Protein AF-0000000077895886 (afdb_homodimer)

Radius of gyration: 31.29 Å; Cα contacts (8 Å, |Δi|>4): 867; chains: 2; bounding box: 95×136×69 Å

Organism: Lupinus albus (NCBI:txid3870)

Solvent-accessible surface area (backbone atoms only — not comparable to full-atom values): 18355 Å² total; per-residue (Å²): 134,84,82,78,79,77,81,73,81,81,77,77,75,76,76,80,67,78,79,75,42,62,54,55,66,69,38,51,52,24,45,30,54,33,48,56,45,22,36,65,82,40,76,88,54,39,48,62,78,38,34,49,40,91,90,49,37,60,49,76,59,57,15,65,44,43,44,49,45,93,78,11,40,53,29,33,40,50,49,51,63,61,74,35,29,43,50,73,46,40,63,36,49,26,55,38,53,58,28,24,36,41,31,48,25,47,31,53,32,31,52,58,59,57,62,39,52,39,54,28,48,45,23,29,34,42,33,50,20,40,29,47,32,29,48,47,61,42,70,33,57,28,68,18,62,46,29,27,33,44,30,50,18,40,30,47,30,27,48,51,64,55,63,53,37,41,21,47,50,56,34,31,33,36,41,45,65,45,55,51,57,111,136,84,83,76,79,77,81,75,80,80,76,78,78,77,76,79,68,76,79,77,40,62,53,54,66,68,39,49,52,24,44,30,54,33,48,55,44,23,39,64,82,42,76,85,55,37,46,62,78,35,35,50,40,92,89,48,37,60,49,75,59,56,16,66,45,42,42,48,45,93,76,11,42,55,27,33,39,49,50,51,63,60,75,35,31,43,50,75,46,40,63,36,49,26,56,37,54,58,28,24,35,44,31,48,25,46,31,53,32,32,50,58,60,56,60,40,53,40,54,28,48,44,22,30,35,42,33,50,20,39,31,47,33,29,50,46,61,42,70,32,57,25,67,19,61,46,30,25,33,44,30,51,21,40,28,47,29,26,47,50,66,54,63,53,37,41,21,50,48,57,33,31,35,36,41,46,65,44,55,53,56,109

Nearest PDB structures (foldseek):
  4z61-assembly1_C  TM=9.174E-01  e=2.873E-12  Arabidopsis thaliana
  7ogq-assembly1_BBB  TM=9.259E-01  e=6.547E-12  Arabidopsis thaliana
  8wed-assembly2_D  TM=7.284E-01  e=4.531E-08  Arabidopsis thaliana
  4z5w-assembly1_A  TM=5.385E-01  e=2.334E-09  Daucus carota
  5xkj-assembly2_B  TM=5.918E-01  e=1.700E-06  Arabidopsis thaliana

InterPro domains:
  IPR001611 Leucine-rich repeat [PF13855] (98-157)
  IPR032675 Leucine-rich repeat domain superfamily [G3DSA:3.80.10.10] (27-182)
  IPR050994 Arabidopsis Inactive Receptor-like Kinases [PTHR48010] (10-181)

Sequence (364 aa):
MGLNLFLVPFIVIFLFFPMTYSEDGVVKQALVRFMDQLAVGNPQRNAWYWGWNLASDPCTSIWQGVTCSDEGYVKVIVLHESSLSGTIDFASLCKAKSLQILSLNRNSLHGFISKDIGACKSLTHLYLSENNFSGDLPSSLGGLENLHWLHVANNKFTGELPNMVHVPGLISLLAENNKFSVMGLNLFLVPFIVIFLFFPMTYSEDGVVKQALVRFMDQLAVGNPQRNAWYWGWNLASDPCTSIWQGVTCSDEGYVKVIVLHESSLSGTIDFASLCKAKSLQILSLNRNSLHGFISKDIGACKSLTHLYLSENNFSGDLPSSLGGLENLHWLHVANNKFTGELPNMVHVPGLISLLAENNKFSV

pLDDT: mean 86.06, std 14.4, range [43.66, 98.69]

Foldseek 3Di:
DDPPPDPDPPPPPPPPDPPQQFDDLLLLVLQLVQQCQWCPPVVVCPQVVQVSDSVHTCDPRVRHQWHADPNHATATGACAPVQTEGEGDLLSNLVSQNHAEYAHEQYAYEEEDDLSVLSNQNHQEDHHDNYAYEEADDLSCLNNQNHAYAAHDHYAYEEAHHPVVRNPHHNYYHHYNYHYPD/DDPPPDPDPPPPPPPPDPPQQFDDLLLLVLQLVQQCFWCPPVVVPPQVVQVSDSVHTCDPRVRHQWHADPNHATATGACAPVQTEGEGDLLSNLVSQNHAEYAHEQYAYEEEDDLSVLSNQNHQEDHHDNYAYEEADDLSCLNNQNHAYAAHDHYAYEEAHHPVVRNPHHNYYHHYPYHYPD

Secondary structure (DSSP, 8-state):
---------------------PPPHHHHHHHHHHHHHHSTT-SSS-TTTTT-STTS-TTTTT-TTEEE-TTS-EEEEE-TTS--EEE--HHHHTT-TT--EEE--SSEEEE---GGGGG-TT--EEE--SSEEEEPPPGGGGG-TT--EEE--SSEE-SPPP-GGGSTT--EEE--SS----/---------------------PPPHHHHHHHHHHHHHHSTT-SS--TTTTT-STTS-TTTTT-TTEEE-TTS-EEEEE-TTS--EEE--HHHHTT-TT--EEE--SSEEEE---GGGGG-TT--EEE--SSEEEEPPPGGGGG-TT--EEE--SSEE-SPPP-GGGSTT--EEE--SS----

Structure (mmCIF, N/CA/C/O backbone):
data_AF-0000000077895886-model_v1
#
loop_
_entity.id
_entity.type
_entity.pdbx_description
1 polymer 'Putative non-specific serine/threonine protein kinase'
#
loop_
_atom_site.group_PDB
_atom_site.id
_atom_site.type_symbol
_atom_site.label_atom_id
_atom_site.label_alt_id
_atom_site.label_comp_id
_atom_site.label_asym_id
_atom_site.label_entity_id
_atom_site.label_seq_id
_atom_site.pdbx_PDB_ins_code
_atom_site.Cartn_x
_atom_site.Cartn_y
_atom_site.Cartn_z
_atom_site.occupancy
_atom_site.B_iso_or_equiv
_atom_site.auth_seq_id
_atom_site.auth_comp_id
_atom_site.auth_asym_id
_atom_site.auth_atom_id
_atom_site.pdbx_PDB_model_num
ATOM 1 N N . MET A 1 1 ? -46.875 -77.562 -17.031 1 44.06 1 MET A N 1
ATOM 2 C CA . MET A 1 1 ? -46.062 -76.688 -16.141 1 44.06 1 MET A CA 1
ATOM 3 C C . MET A 1 1 ? -45.531 -75.5 -16.891 1 44.06 1 MET A C 1
ATOM 5 O O . MET A 1 1 ? -44.719 -75.625 -17.812 1 44.06 1 MET A O 1
ATOM 9 N N . GLY A 1 2 ? -46.375 -74.438 -17.078 1 51.38 2 GLY A N 1
ATOM 10 C CA . GLY A 1 2 ? -46.094 -73.188 -17.781 1 51.38 2 GLY A CA 1
ATOM 11 C C . GLY A 1 2 ? -44.938 -72.438 -17.141 1 51.38 2 GLY A C 1
ATOM 12 O O . GLY A 1 2 ? -44.906 -72.25 -15.93 1 51.38 2 GLY A O 1
ATOM 13 N N . LEU A 1 3 ? -43.719 -72.438 -17.719 1 57.22 3 LEU A N 1
ATOM 14 C CA . LEU A 1 3 ? -42.531 -71.625 -17.375 1 57.22 3 LEU A CA 1
ATOM 15 C C . LEU A 1 3 ? -42.906 -70.125 -17.344 1 57.22 3 LEU A C 1
ATOM 17 O O . LEU A 1 3 ? -43.281 -69.562 -18.375 1 57.22 3 LEU A O 1
ATOM 21 N N . ASN A 1 4 ? -43.438 -69.5 -16.25 1 63.22 4 ASN A N 1
ATOM 22 C CA . ASN A 1 4 ? -43.562 -68.062 -16.109 1 63.22 4 ASN A CA 1
ATOM 23 C C . ASN A 1 4 ? -42.188 -67.375 -16.156 1 63.22 4 ASN A C 1
ATOM 25 O O . ASN A 1 4 ? -41.344 -67.625 -15.297 1 63.22 4 ASN A O 1
ATOM 29 N N . LEU A 1 5 ? -41.75 -67 -17.344 1 60.5 5 LEU A N 1
ATOM 30 C CA . LEU A 1 5 ? -40.594 -66.125 -17.484 1 60.5 5 LEU A CA 1
ATOM 31 C C . LEU A 1 5 ? -40.781 -64.875 -16.688 1 60.5 5 LEU A C 1
ATOM 33 O O . LEU A 1 5 ? -41.719 -64.062 -16.938 1 60.5 5 LEU A O 1
ATOM 37 N N . PHE A 1 6 ? -40.281 -64.75 -15.445 1 64.94 6 PHE A N 1
ATOM 38 C CA . PHE A 1 6 ? -40.188 -63.5 -14.711 1 64.94 6 PHE A CA 1
ATOM 39 C C . PHE A 1 6 ? -39.312 -62.5 -15.445 1 64.94 6 PHE A C 1
ATOM 41 O O . PHE A 1 6 ? -38.156 -62.75 -15.719 1 64.94 6 PHE A O 1
ATOM 48 N N . LEU A 1 7 ? -39.875 -61.5 -16.125 1 64.31 7 LEU A N 1
ATOM 49 C CA . LEU A 1 7 ? -39.156 -60.344 -16.688 1 64.31 7 LEU A CA 1
ATOM 50 C C . LEU A 1 7 ? -38.5 -59.531 -15.578 1 64.31 7 LEU A C 1
ATOM 52 O O . LEU A 1 7 ? -39.188 -58.969 -14.727 1 64.31 7 LEU A O 1
ATOM 56 N N . VAL A 1 8 ? -37.25 -59.781 -15.242 1 67.19 8 VAL A N 1
ATOM 57 C CA . VAL A 1 8 ? -36.531 -58.875 -14.344 1 67.19 8 VAL A CA 1
ATOM 58 C C . VAL A 1 8 ? -36.406 -57.5 -14.969 1 67.19 8 VAL A C 1
ATOM 60 O O . VAL A 1 8 ? -35.969 -57.375 -16.109 1 67.19 8 VAL A O 1
ATOM 63 N N . PRO A 1 9 ? -36.969 -56.406 -14.414 1 67.5 9 PRO A N 1
ATOM 64 C CA . PRO A 1 9 ? -36.719 -55.062 -14.938 1 67.5 9 PRO A CA 1
ATOM 65 C C . PRO A 1 9 ? -35.25 -54.688 -14.844 1 67.5 9 PRO A C 1
ATOM 67 O O . PRO A 1 9 ? -34.625 -54.844 -13.789 1 67.5 9 PRO A O 1
ATOM 70 N N . PHE A 1 10 ? -34.562 -54.594 -15.93 1 67.81 10 PHE A N 1
ATOM 71 C CA . PHE A 1 10 ? -33.219 -54.031 -15.961 1 67.81 10 PHE A CA 1
ATOM 72 C C . PHE A 1 10 ? -33.188 -52.625 -15.383 1 67.81 10 PHE A C 1
ATOM 74 O O . PHE A 1 10 ? -33.688 -51.688 -16 1 67.81 10 PHE A O 1
ATOM 81 N N . ILE A 1 11 ? -32.938 -52.438 -14.125 1 63.78 11 ILE A N 1
ATOM 82 C CA . ILE A 1 11 ? -32.688 -51.125 -13.547 1 63.78 11 ILE A CA 1
ATOM 83 C C . ILE A 1 11 ? -31.344 -50.594 -14.047 1 63.78 11 ILE A C 1
ATOM 85 O O . ILE A 1 11 ? -30.281 -51.094 -13.664 1 63.78 11 ILE A O 1
ATOM 89 N N . VAL A 1 12 ? -31.391 -49.812 -15.109 1 65.19 12 VAL A N 1
ATOM 90 C CA . VAL A 1 12 ? -30.219 -49.062 -15.516 1 65.19 12 VAL A CA 1
ATOM 91 C C . VAL A 1 12 ? -29.828 -48.062 -14.414 1 65.19 12 VAL A C 1
ATOM 93 O O . VAL A 1 12 ? -30.531 -47.094 -14.172 1 65.19 12 VAL A O 1
ATOM 96 N N . ILE A 1 13 ? -28.906 -48.438 -13.516 1 61.72 13 ILE A N 1
ATOM 97 C CA . ILE A 1 13 ? -28.281 -47.5 -12.57 1 61.72 13 ILE A CA 1
ATOM 98 C C . ILE A 1 13 ? -27.484 -46.438 -13.328 1 61.72 13 ILE A C 1
ATOM 100 O O . ILE A 1 13 ? -26.422 -46.75 -13.883 1 61.72 13 ILE A O 1
ATOM 104 N N . PHE A 1 14 ? -28.203 -45.344 -13.672 1 61.91 14 PHE A N 1
ATOM 105 C CA . PHE A 1 14 ? -27.438 -44.219 -14.141 1 61.91 14 PHE A CA 1
ATOM 106 C C . PHE A 1 14 ? -26.406 -43.781 -13.109 1 61.91 14 PHE A C 1
ATOM 108 O O . PHE A 1 14 ? -26.75 -43.156 -12.094 1 61.91 14 PHE A O 1
ATOM 115 N N . LEU A 1 15 ? -25.25 -44.344 -13.125 1 54.25 15 LEU A N 1
ATOM 116 C CA . LEU A 1 15 ? -24.141 -43.781 -12.367 1 54.25 15 LEU A CA 1
ATOM 117 C C . LEU A 1 15 ? -23.859 -42.344 -12.797 1 54.25 15 LEU A C 1
ATOM 119 O O . LEU A 1 15 ? -23.25 -42.125 -13.852 1 54.25 15 LEU A O 1
ATOM 123 N N . PHE A 1 16 ? -24.594 -41.312 -12.344 1 55.69 16 PHE A N 1
ATOM 124 C CA . PHE A 1 16 ? -24.156 -39.906 -12.461 1 55.69 16 PHE A CA 1
ATOM 125 C C . PHE A 1 16 ? -22.719 -39.75 -11.953 1 55.69 16 PHE A C 1
ATOM 127 O O . PHE A 1 16 ? -22.5 -39.625 -10.75 1 55.69 16 PHE A O 1
ATOM 134 N N . PHE A 1 17 ? -21.75 -40.125 -12.82 1 56.66 17 PHE A N 1
ATOM 135 C CA . PHE A 1 17 ? -20.391 -39.75 -12.445 1 56.66 17 PHE A CA 1
ATOM 136 C C . PHE A 1 17 ? -20.25 -38.25 -12.312 1 56.66 17 PHE A C 1
ATOM 138 O O . PHE A 1 17 ? -20.547 -37.5 -13.25 1 56.66 17 PHE A O 1
ATOM 145 N N . PRO A 1 18 ? -20.016 -37.75 -11.109 1 56.12 18 PRO A N 1
ATOM 146 C CA . PRO A 1 18 ? -19.688 -36.312 -11.086 1 56.12 18 PRO A CA 1
ATOM 147 C C . PRO A 1 18 ? -18.562 -35.938 -12.047 1 56.12 18 PRO A C 1
ATOM 149 O O . PRO A 1 18 ? -17.516 -36.625 -12.062 1 56.12 18 PRO A O 1
ATOM 152 N N . MET A 1 19 ? -18.859 -35.281 -13.141 1 60.03 19 MET A N 1
ATOM 153 C CA . MET A 1 19 ? -17.828 -34.781 -14.039 1 60.03 19 MET A CA 1
ATOM 154 C C . MET A 1 19 ? -16.734 -34.062 -13.266 1 60.03 19 MET A C 1
ATOM 156 O O . MET A 1 19 ? -17 -33 -12.695 1 60.03 19 MET A O 1
ATOM 160 N N . THR A 1 20 ? -15.758 -34.75 -12.68 1 62.69 20 THR A N 1
ATOM 161 C CA . THR A 1 20 ? -14.625 -34.062 -12.055 1 62.69 20 THR A CA 1
ATOM 162 C C . THR A 1 20 ? -13.898 -33.188 -13.055 1 62.69 20 THR A C 1
ATOM 164 O O . THR A 1 20 ? -13.508 -33.625 -14.133 1 62.69 20 THR A O 1
ATOM 167 N N . TYR A 1 21 ? -14.18 -31.875 -13.117 1 70.69 21 TYR A N 1
ATOM 168 C CA . TYR A 1 21 ? -13.5 -30.953 -14.023 1 70.69 21 TYR A CA 1
ATOM 169 C C . TYR A 1 21 ? -12.016 -30.844 -13.68 1 70.69 21 TYR A C 1
ATOM 171 O O . TYR A 1 21 ? -11.648 -30.75 -12.508 1 70.69 21 TYR A O 1
ATOM 179 N N . SER A 1 22 ? -11.211 -31.328 -14.539 1 74.94 22 SER A N 1
ATOM 180 C CA . SER A 1 22 ? -9.758 -31.344 -14.406 1 74.94 22 SER A CA 1
ATOM 181 C C . SER A 1 22 ? -9.125 -30.172 -15.148 1 74.94 22 SER A C 1
ATOM 183 O O . SER A 1 22 ? -9.703 -29.641 -16.109 1 74.94 22 SER A O 1
ATOM 185 N N . GLU A 1 23 ? -8.078 -29.625 -14.594 1 82 23 GLU A N 1
ATOM 186 C CA . GLU A 1 23 ? -7.293 -28.594 -15.25 1 82 23 GLU A CA 1
ATOM 187 C C . GLU A 1 23 ? -6.699 -29.094 -16.562 1 82 23 GLU A C 1
ATOM 189 O O . GLU A 1 23 ? -6.426 -30.281 -16.703 1 82 23 GLU A O 1
ATOM 194 N N . ASP A 1 24 ? -6.527 -28.219 -17.516 1 87 24 ASP A N 1
ATOM 195 C CA . ASP A 1 24 ? -5.875 -28.531 -18.781 1 87 24 ASP A CA 1
ATOM 196 C C . ASP A 1 24 ? -4.496 -29.141 -18.562 1 87 24 ASP A C 1
ATOM 198 O O . ASP A 1 24 ? -3.746 -28.688 -17.688 1 87 24 ASP A O 1
ATOM 202 N N . GLY A 1 25 ? -4.215 -30.156 -19.328 1 90.88 25 GLY A N 1
ATOM 203 C CA . GLY A 1 25 ? -2.941 -30.844 -19.219 1 90.88 25 GLY A CA 1
ATOM 204 C C . GLY A 1 25 ? -1.747 -29.922 -19.375 1 90.88 25 GLY A C 1
ATOM 205 O O . GLY A 1 25 ? -0.739 -30.078 -18.688 1 90.88 25 GLY A O 1
ATOM 206 N N . VAL A 1 26 ? -1.835 -29 -20.297 1 93.06 26 VAL A N 1
ATOM 207 C CA . VAL A 1 26 ? -0.751 -28.047 -20.547 1 93.06 26 VAL A CA 1
ATOM 208 C C . VAL A 1 26 ? -0.507 -27.203 -19.297 1 93.06 26 VAL A C 1
ATOM 210 O O . VAL A 1 26 ? 0.641 -26.969 -18.922 1 93.06 26 VAL A O 1
ATOM 213 N N . VAL A 1 27 ? -1.59 -26.812 -18.719 1 96.12 27 VAL A N 1
ATOM 214 C CA . VAL A 1 27 ? -1.495 -26 -17.516 1 96.12 27 VAL A CA 1
ATOM 215 C C . VAL A 1 27 ? -0.9 -26.828 -16.375 1 96.12 27 VAL A C 1
ATOM 217 O O . VAL A 1 27 ? 0.005 -26.359 -15.68 1 96.12 27 VAL A O 1
ATOM 220 N N . LYS A 1 28 ? -1.379 -28 -16.203 1 94.06 28 LYS A N 1
ATOM 221 C CA . LYS A 1 28 ? -0.845 -28.891 -15.188 1 94.06 28 LYS A CA 1
ATOM 222 C C . LYS A 1 28 ? 0.661 -29.078 -15.352 1 94.06 28 LYS A C 1
ATOM 224 O O . LYS A 1 28 ? 1.417 -28.938 -14.383 1 94.06 28 LYS A O 1
ATOM 229 N N . GLN A 1 29 ? 1.045 -29.391 -16.484 1 94.5 29 GLN A N 1
ATOM 230 C CA . GLN A 1 29 ? 2.465 -29.594 -16.75 1 94.5 29 GLN A CA 1
ATOM 231 C C . GLN A 1 29 ? 3.266 -28.328 -16.438 1 94.5 29 GLN A C 1
ATOM 233 O O . GLN A 1 29 ? 4.344 -28.406 -15.844 1 94.5 29 GLN A O 1
ATOM 238 N N . ALA A 1 30 ? 2.787 -27.25 -16.812 1 95.81 30 ALA A N 1
ATOM 239 C CA . ALA A 1 30 ? 3.457 -25.969 -16.578 1 95.81 30 ALA A CA 1
ATOM 240 C C . ALA A 1 30 ? 3.596 -25.688 -15.086 1 95.81 30 ALA A C 1
ATOM 242 O O . ALA A 1 30 ? 4.645 -25.234 -14.633 1 95.81 30 ALA A O 1
ATOM 243 N N . LEU A 1 31 ? 2.543 -26 -14.344 1 95.25 31 LEU A N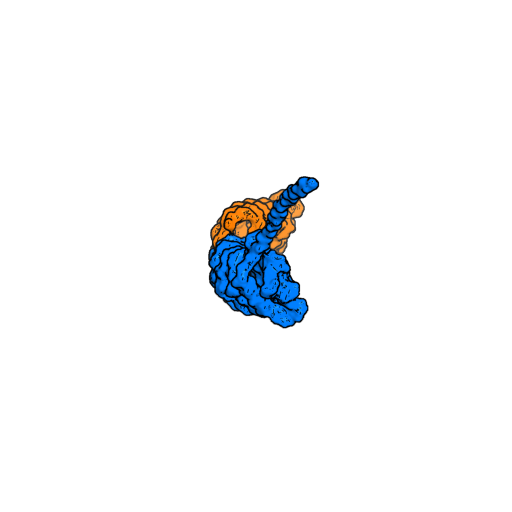 1
ATOM 244 C CA . LEU A 1 31 ? 2.553 -25.734 -12.906 1 95.25 31 LEU A CA 1
ATOM 245 C C . LEU A 1 31 ? 3.502 -26.688 -12.188 1 95.25 31 LEU A C 1
ATOM 247 O O . LEU A 1 31 ? 4.156 -26.312 -11.219 1 95.25 31 LEU A O 1
ATOM 251 N N . VAL A 1 32 ? 3.551 -27.891 -12.648 1 92.56 32 VAL A N 1
ATOM 252 C CA . VAL A 1 32 ? 4.52 -28.844 -12.094 1 92.56 32 VAL A CA 1
ATOM 253 C C . VAL A 1 32 ? 5.938 -28.328 -12.359 1 92.56 32 VAL A C 1
ATOM 255 O O . VAL A 1 32 ? 6.789 -28.359 -11.469 1 92.56 32 VAL A O 1
ATOM 258 N N . ARG A 1 33 ? 6.188 -27.859 -13.609 1 90.62 33 ARG A N 1
ATOM 259 C CA . ARG A 1 33 ? 7.484 -27.266 -13.945 1 90.62 33 ARG A CA 1
ATOM 260 C C . ARG A 1 33 ? 7.797 -26.078 -13.055 1 90.62 33 ARG A C 1
ATOM 262 O O . ARG A 1 33 ? 8.922 -25.938 -12.57 1 90.62 33 ARG A O 1
ATOM 269 N N . PHE A 1 34 ? 6.852 -25.25 -12.844 1 92.25 34 PHE A N 1
ATOM 270 C CA . PHE A 1 34 ? 6.941 -24.094 -11.953 1 92.25 34 PHE A CA 1
ATOM 271 C C . PHE A 1 34 ? 7.402 -24.516 -10.562 1 92.25 34 PHE A C 1
ATOM 273 O O . PHE A 1 34 ? 8.359 -23.953 -10.031 1 92.25 34 PHE A O 1
ATOM 280 N N . MET A 1 35 ? 6.777 -25.5 -10.016 1 91.69 35 MET A N 1
ATOM 281 C CA . MET A 1 35 ? 7.082 -25.938 -8.656 1 91.69 35 MET A CA 1
ATOM 282 C C . MET A 1 35 ? 8.43 -26.656 -8.609 1 91.69 35 MET A C 1
ATOM 284 O O . MET A 1 35 ? 9.164 -26.547 -7.629 1 91.69 35 MET A O 1
ATOM 288 N N . ASP A 1 36 ? 8.773 -27.328 -9.672 1 87.31 36 ASP A N 1
ATOM 289 C CA . ASP A 1 36 ? 10.031 -28.062 -9.734 1 87.31 36 ASP A CA 1
ATOM 290 C C . ASP A 1 36 ? 11.227 -27.125 -9.594 1 87.31 36 ASP A C 1
ATOM 292 O O . ASP A 1 36 ? 12.258 -27.5 -9.023 1 87.31 36 ASP A O 1
ATOM 296 N N . GLN A 1 37 ? 11.016 -25.969 -10.008 1 86.56 37 GLN A N 1
ATOM 297 C CA . GLN A 1 37 ? 12.102 -25 -9.977 1 86.56 37 GLN A CA 1
ATOM 298 C C . GLN A 1 37 ? 12.25 -24.375 -8.586 1 86.56 37 GLN A C 1
ATOM 300 O O . GLN A 1 37 ? 13.297 -23.812 -8.258 1 86.56 37 GLN A O 1
ATOM 305 N N . LEU A 1 38 ? 11.266 -24.453 -7.777 1 88.88 38 LEU A N 1
ATOM 306 C CA . LEU A 1 38 ? 11.25 -23.75 -6.504 1 88.88 38 LEU A CA 1
ATOM 307 C C . LEU A 1 38 ? 11.531 -24.703 -5.348 1 88.88 38 LEU A C 1
ATOM 309 O O . LEU A 1 38 ? 11.961 -24.266 -4.273 1 88.88 38 LEU A O 1
ATOM 313 N N . ALA A 1 39 ? 11.312 -25.906 -5.562 1 73.75 39 ALA A N 1
ATOM 314 C CA . ALA A 1 39 ? 11.398 -26.859 -4.465 1 73.75 39 ALA A CA 1
ATOM 315 C C . ALA A 1 39 ? 12.68 -27.688 -4.555 1 73.75 39 ALA A C 1
ATOM 317 O O . ALA A 1 39 ? 12.859 -28.656 -3.812 1 73.75 39 ALA A O 1
ATOM 318 N N . VAL A 1 40 ? 13.594 -27.062 -5.438 1 64.06 40 VAL A N 1
ATOM 319 C CA . VAL A 1 40 ? 14.828 -27.828 -5.598 1 64.06 40 VAL A CA 1
ATOM 320 C C . VAL A 1 40 ? 15.609 -27.812 -4.285 1 64.06 40 VAL A C 1
ATOM 322 O O . VAL A 1 40 ? 15.836 -26.766 -3.695 1 64.06 40 VAL A O 1
ATOM 325 N N . GLY A 1 41 ? 15.828 -29.094 -3.74 1 59.69 41 GLY A N 1
ATOM 326 C CA . GLY A 1 41 ? 16.703 -29.328 -2.602 1 59.69 41 GLY A CA 1
ATOM 327 C C . GLY A 1 41 ? 15.961 -29.391 -1.28 1 59.69 41 GLY A C 1
ATOM 328 O O . GLY A 1 41 ? 16.578 -29.469 -0.217 1 59.69 41 GLY A O 1
ATOM 329 N N . ASN A 1 42 ? 14.828 -28.797 -1.283 1 55.09 42 ASN A N 1
ATOM 330 C CA . ASN A 1 42 ? 14.18 -28.906 0.017 1 55.09 42 ASN A CA 1
ATOM 331 C C . ASN A 1 42 ? 13.641 -30.312 0.264 1 55.09 42 ASN A C 1
ATOM 333 O O . ASN A 1 42 ? 12.648 -30.719 -0.342 1 55.09 42 ASN A O 1
ATOM 337 N N . PRO A 1 43 ? 14.578 -31.172 0.776 1 52.94 43 PRO A N 1
ATOM 338 C CA . PRO A 1 43 ? 14.242 -32.594 1.014 1 52.94 43 PRO A CA 1
ATOM 339 C C . PRO A 1 43 ? 12.828 -32.75 1.559 1 52.94 43 PRO A C 1
ATOM 341 O O . PRO A 1 43 ? 12.195 -33.781 1.307 1 52.94 43 PRO A O 1
ATOM 344 N N . GLN A 1 44 ? 12.531 -31.969 2.615 1 52.59 44 GLN A N 1
ATOM 345 C CA . GLN A 1 44 ? 11.289 -32.219 3.336 1 52.59 44 GLN A CA 1
ATOM 346 C C . GLN A 1 44 ? 10.07 -31.969 2.453 1 52.59 44 GLN A C 1
ATOM 348 O O . GLN A 1 44 ? 9 -32.531 2.68 1 52.59 44 GLN A O 1
ATOM 353 N N . ARG A 1 45 ? 10.195 -30.953 1.588 1 56 45 ARG A N 1
ATOM 354 C CA . ARG A 1 45 ? 9 -30.484 0.893 1 56 45 ARG A CA 1
ATOM 355 C C . ARG A 1 45 ? 8.984 -30.969 -0.555 1 56 45 ARG A C 1
ATOM 357 O O . ARG A 1 45 ? 9.594 -30.344 -1.427 1 56 45 ARG A O 1
ATOM 364 N N . ASN A 1 46 ? 9.008 -32.312 -0.674 1 62.88 46 ASN A N 1
ATOM 365 C CA . ASN A 1 46 ? 8.922 -32.875 -2.02 1 62.88 46 ASN A CA 1
ATOM 366 C C . ASN A 1 46 ? 7.605 -32.5 -2.697 1 62.88 46 ASN A C 1
ATOM 368 O O . ASN A 1 46 ? 6.535 -32.688 -2.113 1 62.88 46 ASN A O 1
ATOM 372 N N . ALA A 1 47 ? 7.777 -31.578 -3.729 1 66.44 47 ALA A N 1
ATOM 373 C CA . ALA A 1 47 ? 6.652 -31.172 -4.562 1 66.44 47 ALA A CA 1
ATOM 374 C C . ALA A 1 47 ? 5.66 -32.312 -4.746 1 66.44 47 ALA A C 1
ATOM 376 O O . ALA A 1 47 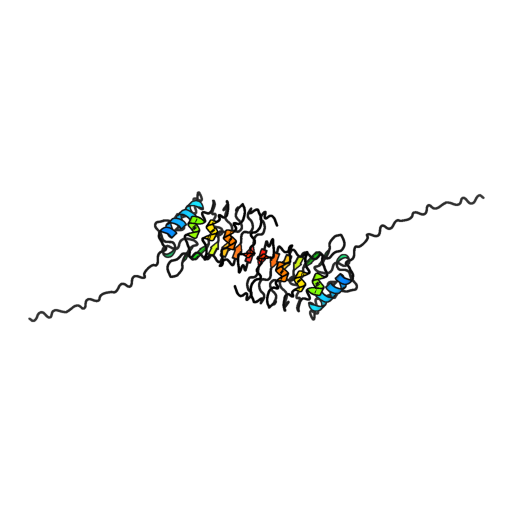? 4.445 -32.094 -4.746 1 66.44 47 ALA A O 1
ATOM 377 N N . TRP A 1 48 ? 6.27 -33.5 -4.641 1 68.62 48 TRP A N 1
ATOM 378 C CA . TRP A 1 48 ? 5.426 -34.688 -4.812 1 68.62 48 TRP A CA 1
ATOM 379 C C . TRP A 1 48 ? 4.484 -34.875 -3.627 1 68.62 48 TRP A C 1
ATOM 381 O O . T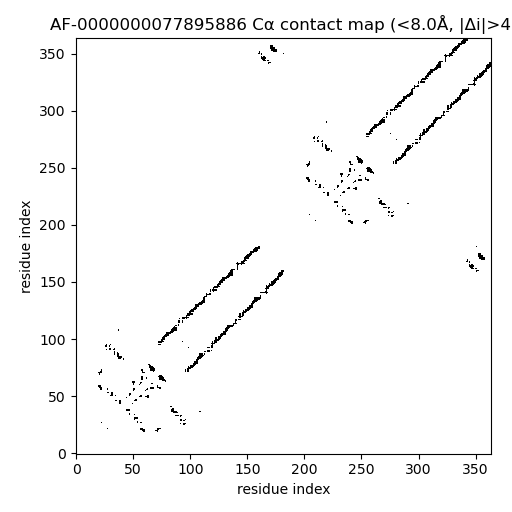RP A 1 48 ? 3.295 -35.125 -3.807 1 68.62 48 TRP A O 1
ATOM 391 N N . TYR A 1 49 ? 5.02 -34.438 -2.496 1 74.38 49 TYR A N 1
ATOM 392 C CA . TYR A 1 49 ? 4.199 -34.594 -1.302 1 74.38 49 TYR A CA 1
ATOM 393 C C . TYR A 1 49 ? 3.152 -33.5 -1.199 1 74.38 49 TYR A C 1
ATOM 395 O O . TYR A 1 49 ? 2.111 -33.688 -0.562 1 74.38 49 TYR A O 1
ATOM 403 N N . TRP A 1 50 ? 3.467 -32.5 -1.936 1 86.25 50 TRP A N 1
ATOM 404 C CA . TRP A 1 50 ? 2.527 -31.375 -1.939 1 86.25 50 TRP A CA 1
ATOM 405 C C . TRP A 1 50 ? 1.492 -31.547 -3.049 1 86.25 50 TRP A C 1
ATOM 407 O O . TRP A 1 50 ? 0.582 -30.719 -3.182 1 86.25 50 TRP A O 1
ATOM 417 N N . GLY A 1 51 ? 1.681 -32.656 -3.797 1 88.88 51 GLY A N 1
ATOM 418 C CA . GLY A 1 51 ? 0.715 -32.969 -4.832 1 88.88 51 GLY A CA 1
ATOM 419 C C . GLY A 1 51 ? 1.074 -32.406 -6.188 1 88.88 51 GLY A C 1
ATOM 420 O O . GLY A 1 51 ? 0.411 -32.688 -7.188 1 88.88 51 GLY A O 1
ATOM 421 N N . TRP A 1 52 ? 2.115 -31.625 -6.176 1 91.56 52 TRP A N 1
ATOM 422 C CA . TRP A 1 52 ? 2.537 -30.969 -7.41 1 91.56 52 TRP A CA 1
ATOM 423 C C . TRP A 1 52 ? 3.295 -31.938 -8.305 1 91.56 52 TRP A C 1
ATOM 425 O O . TRP A 1 52 ? 4.52 -31.859 -8.43 1 91.56 52 TRP A O 1
ATOM 435 N N . ASN A 1 53 ? 2.562 -32.844 -8.938 1 89.25 53 ASN A N 1
ATOM 436 C CA . ASN A 1 53 ? 3.16 -33.844 -9.836 1 89.25 53 ASN A CA 1
ATOM 437 C C . ASN A 1 53 ? 2.201 -34.219 -10.953 1 89.25 53 ASN A C 1
ATOM 439 O O . ASN A 1 53 ? 1.013 -33.906 -10.898 1 89.25 53 ASN A O 1
ATOM 443 N N . LEU A 1 54 ? 2.758 -34.938 -11.969 1 90 54 LEU A N 1
ATOM 444 C CA . LEU A 1 54 ? 1.986 -35.219 -13.172 1 90 54 LEU A CA 1
ATOM 445 C C . LEU A 1 54 ? 1.009 -36.375 -12.938 1 90 54 LEU A C 1
ATOM 447 O O . LEU A 1 54 ? 0.099 -36.594 -13.742 1 90 54 LEU A O 1
ATOM 451 N N . ALA A 1 55 ? 1.067 -37 -11.844 1 88.31 55 ALA A N 1
ATOM 452 C CA . ALA A 1 55 ? 0.187 -38.125 -11.531 1 88.31 55 ALA A CA 1
ATOM 453 C C . ALA A 1 55 ? -1.07 -37.656 -10.805 1 88.31 55 ALA A C 1
ATOM 455 O O . ALA A 1 55 ? -1.998 -38.438 -10.586 1 88.31 55 ALA A O 1
ATOM 456 N N . SER A 1 56 ? -1.068 -36.438 -10.461 1 90.38 56 SER A N 1
ATOM 457 C CA . SER A 1 56 ? -2.199 -35.844 -9.75 1 90.38 56 SER A CA 1
ATOM 458 C C . SER A 1 56 ? -2.75 -34.656 -10.5 1 90.38 56 SER A C 1
ATOM 460 O O . SER A 1 56 ? -2.344 -34.375 -11.633 1 90.38 56 SER A O 1
ATOM 462 N N . ASP A 1 57 ? -3.84 -34.062 -9.93 1 92.25 57 ASP A N 1
ATOM 463 C CA . ASP A 1 57 ? -4.492 -32.906 -10.523 1 92.25 57 ASP A CA 1
ATOM 464 C C . ASP A 1 57 ? -4.672 -31.781 -9.5 1 92.25 57 ASP A C 1
ATOM 466 O O . ASP A 1 57 ? -5.082 -32.031 -8.367 1 92.25 57 ASP A O 1
ATOM 470 N N . PRO A 1 58 ? -4.305 -30.594 -9.961 1 94.19 58 PRO A N 1
ATOM 471 C CA . PRO A 1 58 ? -4.41 -29.516 -8.977 1 94.19 58 PRO A CA 1
ATOM 472 C C . PRO A 1 58 ? -5.832 -29.328 -8.453 1 94.19 58 PRO A C 1
ATOM 474 O O . PRO A 1 58 ? -6.02 -28.906 -7.305 1 94.19 58 PRO A O 1
ATOM 477 N N . CYS A 1 59 ? -6.777 -29.672 -9.164 1 94.44 59 CYS A N 1
ATOM 478 C CA . CYS A 1 59 ? -8.148 -29.344 -8.797 1 94.44 59 CYS A CA 1
ATOM 479 C C . CYS A 1 59 ? -8.867 -30.547 -8.227 1 94.44 59 CYS A C 1
ATOM 481 O O . CYS A 1 59 ? -9.805 -30.406 -7.438 1 94.44 59 CYS A O 1
ATOM 483 N N . THR A 1 60 ? -8.375 -31.703 -8.516 1 91.06 60 THR A N 1
ATOM 484 C CA . THR A 1 60 ? -9.062 -32.875 -8.008 1 91.06 60 THR A CA 1
ATOM 485 C C . THR A 1 60 ? -8.258 -33.531 -6.883 1 91.06 60 THR A C 1
ATOM 487 O O . THR A 1 60 ? -8.82 -34.219 -6.027 1 91.06 60 THR A O 1
ATOM 490 N N . SER A 1 61 ? -6.875 -33.406 -6.879 1 84.62 61 SER A N 1
ATOM 491 C CA . SER A 1 61 ? -6.012 -34.062 -5.895 1 84.62 61 SER A CA 1
ATOM 492 C C . SER A 1 61 ? -5.602 -33.094 -4.793 1 84.62 61 SER A C 1
ATOM 494 O O . SER A 1 61 ? -4.824 -33.438 -3.906 1 84.62 61 SER A O 1
ATOM 496 N N . ILE A 1 62 ? -6.047 -31.781 -4.723 1 81.38 62 ILE A N 1
ATOM 497 C CA . ILE A 1 62 ? -5.852 -30.781 -3.688 1 81.38 62 ILE A CA 1
ATOM 498 C C . ILE A 1 62 ? -4.363 -30.453 -3.566 1 81.38 62 ILE A C 1
ATOM 500 O O . ILE A 1 62 ? -3.752 -30.688 -2.523 1 81.38 62 ILE A O 1
ATOM 504 N N . TRP A 1 63 ? -3.727 -30.094 -4.523 1 92.81 63 TRP A N 1
ATOM 505 C CA . TRP A 1 63 ? -2.359 -29.594 -4.414 1 92.81 63 TRP A CA 1
ATOM 506 C C . TRP A 1 63 ? -2.234 -28.594 -3.275 1 92.81 63 TRP A C 1
ATOM 508 O O . TRP A 1 63 ? -3.105 -27.734 -3.094 1 92.81 63 TRP A O 1
ATOM 518 N N . GLN A 1 64 ? -1.179 -28.797 -2.525 1 91.56 64 GLN A N 1
ATOM 519 C CA . GLN A 1 64 ? -0.944 -27.859 -1.438 1 91.56 64 GLN A CA 1
ATOM 520 C C . GLN A 1 64 ? -0.942 -26.422 -1.947 1 91.56 64 GLN A C 1
ATOM 522 O O . GLN A 1 64 ? -0.248 -26.094 -2.914 1 91.56 64 GLN A O 1
ATOM 527 N N . GLY A 1 65 ? -1.792 -25.578 -1.3 1 95.62 65 GLY A N 1
ATOM 528 C CA . GLY A 1 65 ? -1.772 -24.141 -1.573 1 95.62 65 GLY A CA 1
ATOM 529 C C . GLY A 1 65 ? -2.582 -23.766 -2.799 1 95.62 65 GLY A C 1
ATOM 530 O O . GLY A 1 65 ? -2.633 -22.594 -3.172 1 95.62 65 GLY A O 1
ATOM 531 N N . VAL A 1 66 ? -3.227 -24.812 -3.459 1 96.44 66 VAL A N 1
ATOM 532 C CA . VAL A 1 66 ? -3.938 -24.516 -4.699 1 96.44 66 VAL A CA 1
ATOM 533 C C . VAL A 1 66 ? -5.445 -24.609 -4.465 1 96.44 66 VAL A C 1
ATOM 535 O O . VAL A 1 66 ? -5.918 -25.531 -3.807 1 96.44 66 VAL A O 1
ATOM 538 N N . THR A 1 67 ? -6.16 -23.594 -4.879 1 97 67 THR A N 1
ATOM 539 C CA . THR A 1 67 ? -7.617 -23.594 -4.906 1 97 67 THR A CA 1
ATOM 540 C C . THR A 1 67 ? -8.133 -23.406 -6.328 1 97 67 THR A C 1
ATOM 542 O O . THR A 1 67 ? -7.617 -22.594 -7.082 1 97 67 THR A O 1
ATOM 545 N N . CYS A 1 68 ? -9.172 -24.25 -6.695 1 96.69 68 CYS A N 1
ATOM 546 C CA . CYS A 1 68 ? -9.711 -24.219 -8.047 1 96.69 68 CYS A CA 1
ATOM 547 C C . CYS A 1 68 ? -11.148 -23.734 -8.055 1 96.69 68 CYS A C 1
ATOM 549 O O . CYS A 1 68 ? -11.812 -23.734 -7.012 1 96.69 68 CYS A O 1
ATOM 551 N N . SER A 1 69 ? -11.508 -23.203 -9.227 1 95.62 69 SER A N 1
ATOM 552 C CA . SER A 1 69 ? -12.922 -22.906 -9.438 1 95.62 69 SER A CA 1
ATOM 553 C C . SER A 1 69 ? -13.742 -24.188 -9.57 1 95.62 69 SER A C 1
ATOM 555 O O . SER A 1 69 ? -13.18 -25.281 -9.688 1 95.62 69 SER A O 1
ATOM 557 N N . ASP A 1 70 ? -15.086 -24.016 -9.539 1 93.19 70 ASP A N 1
ATOM 558 C CA . ASP A 1 70 ? -15.984 -25.156 -9.703 1 93.19 70 ASP A CA 1
ATOM 559 C C . ASP A 1 70 ? -15.82 -25.781 -11.086 1 93.19 70 ASP A C 1
ATOM 561 O O . ASP A 1 70 ? -16.078 -26.969 -11.258 1 93.19 70 ASP A O 1
ATOM 565 N N . GLU A 1 71 ? -15.336 -25.047 -12.07 1 92.75 71 GLU A N 1
ATOM 566 C CA . GLU A 1 71 ? -15.172 -25.516 -13.445 1 92.75 71 GLU A CA 1
ATOM 567 C C . GLU A 1 71 ? -13.812 -26.188 -13.641 1 92.75 71 GLU A C 1
ATOM 569 O O . GLU A 1 71 ? -13.508 -26.688 -14.727 1 92.75 71 GLU A O 1
ATOM 574 N N . GLY A 1 72 ? -13 -26.234 -12.539 1 93.62 72 GLY A N 1
ATOM 575 C CA . GLY A 1 72 ? -11.75 -26.984 -12.602 1 93.62 72 GLY A CA 1
ATOM 576 C C . GLY A 1 72 ? -10.578 -26.141 -13.047 1 93.62 72 GLY A C 1
ATOM 577 O O . GLY A 1 72 ? -9.594 -26.656 -13.578 1 93.62 72 GLY A O 1
ATOM 578 N N . TYR A 1 73 ? -10.648 -24.781 -12.859 1 95.69 73 TYR A N 1
ATOM 579 C CA . TYR A 1 73 ? -9.547 -23.891 -13.203 1 95.69 73 TYR A CA 1
ATOM 580 C C . TYR A 1 73 ? -8.797 -23.438 -11.953 1 95.69 73 TYR A C 1
ATOM 582 O O . TYR A 1 73 ? -9.422 -23.141 -10.922 1 95.69 73 TYR A O 1
ATOM 590 N N . VAL A 1 74 ? -7.488 -23.406 -12.008 1 97.44 74 VAL A N 1
ATOM 591 C CA . VAL A 1 74 ? -6.691 -22.922 -10.891 1 97.44 74 VAL A CA 1
ATOM 592 C C . VAL A 1 74 ? -6.918 -21.422 -10.711 1 97.44 74 VAL A C 1
ATOM 594 O O . VAL A 1 74 ? -6.676 -20.641 -11.633 1 97.44 74 VAL A O 1
ATOM 597 N N . LYS A 1 75 ? -7.336 -21 -9.477 1 98 75 LYS A N 1
ATOM 598 C CA . LYS A 1 75 ? -7.672 -19.609 -9.211 1 98 75 LYS A CA 1
ATOM 599 C C . LYS A 1 75 ? -6.707 -18.984 -8.203 1 98 75 LYS A C 1
ATOM 601 O O . LYS A 1 75 ? -6.406 -17.797 -8.281 1 98 75 LYS A O 1
ATOM 606 N N . VAL A 1 76 ? -6.297 -19.797 -7.277 1 98.25 76 VAL A N 1
ATOM 607 C CA . VAL A 1 76 ? -5.52 -19.281 -6.152 1 98.25 76 VAL A CA 1
ATOM 608 C C . VAL A 1 76 ? -4.312 -20.188 -5.906 1 98.25 76 VAL A C 1
ATOM 610 O O . VAL A 1 76 ? -4.441 -21.422 -5.902 1 98.25 76 VAL A O 1
ATOM 613 N N . ILE A 1 77 ? -3.182 -19.641 -5.758 1 97.62 77 ILE A N 1
ATOM 614 C CA . ILE A 1 77 ? -1.979 -20.312 -5.277 1 97.62 77 ILE A CA 1
ATOM 615 C C . ILE A 1 77 ? -1.402 -19.562 -4.086 1 97.62 77 ILE A C 1
ATOM 617 O O . ILE A 1 77 ? -0.959 -18.422 -4.227 1 97.62 77 ILE A O 1
ATOM 621 N N . VAL A 1 78 ? -1.469 -20.141 -2.941 1 97.44 78 VAL A N 1
ATOM 622 C CA . VAL A 1 78 ? -0.928 -19.547 -1.724 1 97.44 78 VAL A CA 1
ATOM 623 C C . VAL A 1 78 ? 0.14 -20.469 -1.132 1 97.44 78 VAL A C 1
ATOM 625 O O . VAL A 1 78 ? -0.175 -21.531 -0.589 1 97.44 78 VAL A O 1
ATOM 628 N N . LEU A 1 79 ? 1.34 -20.062 -1.235 1 95 79 LEU A N 1
ATOM 629 C CA . LEU A 1 79 ? 2.482 -20.844 -0.761 1 95 79 LEU A CA 1
ATOM 630 C C . LEU A 1 79 ? 3.398 -19.984 0.103 1 95 79 LEU A C 1
ATOM 632 O O . LEU A 1 79 ? 4.621 -20.125 0.046 1 95 79 LEU A O 1
ATOM 636 N N . HIS A 1 80 ? 2.84 -19.047 0.783 1 94.25 80 HIS A N 1
ATOM 637 C CA . HIS A 1 80 ? 3.637 -18.219 1.674 1 94.25 80 HIS A CA 1
ATOM 638 C C . HIS A 1 80 ? 4.301 -19.047 2.766 1 94.25 80 HIS A C 1
ATOM 640 O O . HIS A 1 80 ? 3.717 -20.016 3.25 1 94.25 80 HIS A O 1
ATOM 646 N N . GLU A 1 81 ? 5.543 -18.703 3.092 1 92.56 81 GLU A N 1
ATOM 647 C CA . GLU A 1 81 ? 6.309 -19.344 4.152 1 92.56 81 GLU A CA 1
ATOM 648 C C . GLU A 1 81 ? 6.418 -20.844 3.92 1 92.56 81 GLU A C 1
ATOM 650 O O . GLU A 1 81 ? 6.207 -21.641 4.84 1 92.56 81 GLU A O 1
ATOM 655 N N . SER A 1 82 ? 6.711 -21.188 2.717 1 90.81 82 SER A N 1
ATOM 656 C CA . SER A 1 82 ? 6.758 -22.609 2.357 1 90.81 82 SER A CA 1
ATOM 657 C C . SER A 1 82 ? 8.195 -23.078 2.152 1 90.81 82 SER A C 1
ATOM 659 O O . SER A 1 82 ? 8.422 -24.141 1.573 1 90.81 82 SER A O 1
ATOM 661 N N . SER A 1 83 ? 9.117 -22.25 2.557 1 90.06 83 SER A N 1
ATOM 662 C CA . SER A 1 83 ? 10.539 -22.562 2.475 1 90.06 83 SER A CA 1
ATOM 663 C C . SER A 1 83 ? 10.969 -22.812 1.032 1 90.06 83 SER A C 1
ATOM 665 O O . SER A 1 83 ? 11.781 -23.703 0.768 1 90.06 83 SER A O 1
ATOM 667 N N . LEU A 1 84 ? 10.328 -22.109 0.111 1 91.94 84 LEU A N 1
ATOM 668 C CA . LEU A 1 84 ? 10.68 -22.219 -1.302 1 91.94 84 LEU A CA 1
ATOM 669 C C . LEU A 1 84 ? 11.945 -21.422 -1.612 1 91.94 84 LEU A C 1
ATOM 671 O O . LEU A 1 84 ? 12.234 -20.422 -0.952 1 91.94 84 LEU A O 1
ATOM 675 N N . SER A 1 85 ? 12.672 -21.969 -2.59 1 92.62 85 SER A N 1
ATOM 676 C CA . SER A 1 85 ? 13.875 -21.297 -3.055 1 92.62 85 SER A CA 1
ATOM 677 C C . SER A 1 85 ? 14.016 -21.391 -4.57 1 92.62 85 SER A C 1
ATOM 679 O O . SER A 1 85 ? 13.398 -22.25 -5.203 1 92.62 85 SER A O 1
ATOM 681 N N . GLY A 1 86 ? 14.766 -20.469 -5.133 1 93.56 86 GLY A N 1
ATOM 682 C CA . GLY A 1 86 ? 14.977 -20.484 -6.57 1 93.56 86 GLY A CA 1
ATOM 683 C C . GLY A 1 86 ? 14.352 -19.312 -7.285 1 93.56 86 GLY A C 1
ATOM 684 O O . GLY A 1 86 ? 14.094 -18.266 -6.668 1 93.56 86 GLY A O 1
ATOM 685 N N . THR A 1 87 ? 14.242 -19.422 -8.633 1 95 87 THR A N 1
ATOM 686 C CA . THR A 1 87 ? 13.672 -18.375 -9.461 1 95 87 THR A CA 1
ATOM 687 C C . THR A 1 87 ? 12.32 -18.797 -10.023 1 95 87 THR A C 1
ATOM 689 O O . THR A 1 87 ? 12.094 -19.984 -10.281 1 95 87 THR A O 1
ATOM 692 N N . ILE A 1 88 ? 11.477 -17.828 -10.234 1 95.75 88 ILE A N 1
ATOM 693 C CA . ILE A 1 88 ? 10.125 -18.125 -10.703 1 95.75 88 ILE A CA 1
ATOM 694 C C . ILE A 1 88 ? 10.094 -18.125 -12.227 1 95.75 88 ILE A C 1
ATOM 696 O O . ILE A 1 88 ? 10.602 -17.203 -12.867 1 95.75 88 ILE A O 1
ATOM 700 N N . ASP A 1 89 ? 9.555 -19.172 -12.703 1 95.88 89 ASP A N 1
ATOM 701 C CA . ASP A 1 89 ? 9.227 -19.203 -14.125 1 95.88 89 ASP A CA 1
ATOM 702 C C . ASP A 1 89 ? 7.836 -18.641 -14.391 1 95.88 89 ASP A C 1
ATOM 704 O O . ASP A 1 89 ? 6.855 -19.391 -14.453 1 95.88 89 ASP A O 1
ATOM 708 N N . PHE A 1 90 ? 7.68 -17.359 -14.664 1 97 90 PHE A N 1
ATOM 709 C CA . PHE A 1 90 ? 6.391 -16.703 -14.82 1 97 90 PHE A CA 1
ATOM 710 C C . PHE A 1 90 ? 5.707 -17.156 -16.109 1 97 90 PHE A C 1
ATOM 712 O O . PHE A 1 90 ? 4.477 -17.156 -16.188 1 97 90 PHE A O 1
ATOM 719 N N . ALA A 1 91 ? 6.496 -17.562 -17.109 1 96.38 91 ALA A N 1
ATOM 720 C CA . ALA A 1 91 ? 5.91 -18.062 -18.344 1 96.38 91 ALA A CA 1
ATOM 721 C C . ALA A 1 91 ? 5.105 -19.328 -18.094 1 96.38 91 ALA A C 1
ATOM 723 O O . ALA A 1 91 ? 4.004 -19.5 -18.625 1 96.38 91 ALA A O 1
ATOM 724 N N . SER A 1 92 ? 5.699 -20.156 -17.297 1 96.25 92 SER A N 1
ATOM 725 C CA . SER A 1 92 ? 4.996 -21.375 -16.938 1 96.25 92 SER A CA 1
ATOM 726 C C . SER A 1 92 ? 3.811 -21.094 -16.016 1 96.25 92 SER A C 1
ATOM 728 O O . SER A 1 92 ? 2.707 -21.594 -16.25 1 96.25 92 SER A O 1
ATOM 730 N N . LEU A 1 93 ? 3.967 -20.281 -15.047 1 97.44 93 LEU A N 1
ATOM 731 C CA . LEU A 1 93 ? 2.934 -19.969 -14.062 1 97.44 93 LEU A CA 1
ATOM 732 C C . LEU A 1 93 ? 1.704 -19.375 -14.734 1 97.44 93 LEU A C 1
ATOM 734 O O . LEU A 1 93 ? 0.575 -19.781 -14.453 1 97.44 93 LEU A O 1
ATOM 738 N N . CYS A 1 94 ? 1.971 -18.438 -15.672 1 97.88 94 CYS A N 1
ATOM 739 C CA . CYS A 1 94 ? 0.871 -17.641 -16.203 1 97.8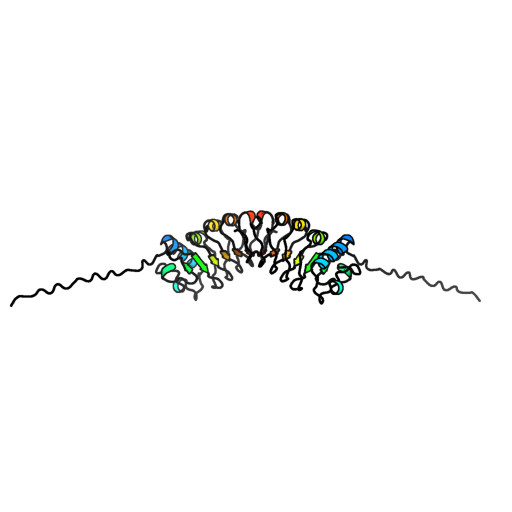8 94 CYS A CA 1
ATOM 740 C C . CYS A 1 94 ? 0.183 -18.375 -17.359 1 97.88 94 CYS A C 1
ATOM 742 O O . CYS A 1 94 ? -0.72 -17.828 -17.984 1 97.88 94 CYS A O 1
ATOM 744 N N . LYS A 1 95 ? 0.599 -19.594 -17.609 1 97.44 95 LYS A N 1
ATOM 745 C CA . LYS A 1 95 ? -0.239 -20.469 -18.422 1 97.44 95 LYS A CA 1
ATOM 746 C C . LYS A 1 95 ? -1.584 -20.719 -17.75 1 97.44 95 LYS A C 1
ATOM 748 O O . LYS A 1 95 ? -2.561 -21.062 -18.422 1 97.44 95 LYS A O 1
ATOM 753 N N . ALA A 1 96 ? -1.559 -20.625 -16.422 1 97.38 96 ALA A N 1
ATOM 754 C CA . ALA A 1 96 ? -2.828 -20.641 -15.695 1 97.38 96 ALA A CA 1
ATOM 755 C C . ALA A 1 96 ? -3.576 -19.328 -15.867 1 97.38 96 ALA A C 1
ATOM 757 O O . ALA A 1 96 ? -3.545 -18.469 -14.977 1 97.38 96 ALA A O 1
ATOM 758 N N . LYS A 1 97 ? -4.34 -19.266 -16.859 1 96.62 97 LYS A N 1
ATOM 759 C CA . LYS A 1 97 ? -4.949 -18.016 -17.297 1 96.62 97 LYS A CA 1
ATOM 760 C C . LYS A 1 97 ? -5.992 -17.531 -16.281 1 96.62 97 LYS A C 1
ATOM 762 O O . LYS A 1 97 ? -6.312 -16.344 -16.234 1 96.62 97 LYS A O 1
ATOM 767 N N . SER A 1 98 ? -6.504 -18.438 -15.445 1 97.19 98 SER A N 1
ATOM 768 C CA . SER A 1 98 ? -7.574 -18.094 -14.516 1 97.19 98 SER A CA 1
ATOM 769 C C . SER A 1 98 ? -7.016 -17.703 -13.156 1 97.19 98 SER A C 1
ATOM 771 O O . SER A 1 98 ? -7.77 -17.344 -12.25 1 97.19 98 SER A O 1
ATOM 773 N N . LEU A 1 99 ? -5.707 -17.719 -13.023 1 98.19 99 LEU A N 1
ATOM 774 C CA . LEU A 1 99 ? -5.082 -17.438 -11.734 1 98.19 99 LEU A CA 1
ATOM 775 C C . LEU A 1 99 ? -5.387 -16.016 -11.273 1 98.19 99 LEU A C 1
ATOM 777 O O . LEU A 1 99 ? -5.078 -15.055 -11.977 1 98.19 99 LEU A O 1
ATOM 781 N N . GLN A 1 100 ? -5.949 -15.852 -10.062 1 98.38 100 GLN A N 1
ATOM 782 C CA . GLN A 1 100 ? -6.363 -14.555 -9.539 1 98.38 100 GLN A CA 1
ATOM 783 C C . GLN A 1 100 ? -5.465 -14.125 -8.383 1 98.38 100 GLN A C 1
ATOM 785 O O . GLN A 1 100 ? -5.152 -12.938 -8.242 1 98.38 100 GLN A O 1
ATOM 790 N N . ILE A 1 101 ? -5.078 -15.094 -7.574 1 98.62 101 ILE A N 1
ATOM 791 C CA . ILE A 1 101 ? -4.281 -14.766 -6.398 1 98.62 101 ILE A CA 1
ATOM 792 C C . ILE A 1 101 ? -2.998 -15.594 -6.391 1 98.62 101 ILE A C 1
ATOM 794 O O . ILE A 1 101 ? -3.047 -16.828 -6.477 1 98.62 101 ILE A O 1
ATOM 798 N N . LEU A 1 102 ? -1.924 -14.953 -6.32 1 98.69 102 LEU A N 1
ATOM 799 C CA . LEU A 1 102 ? -0.6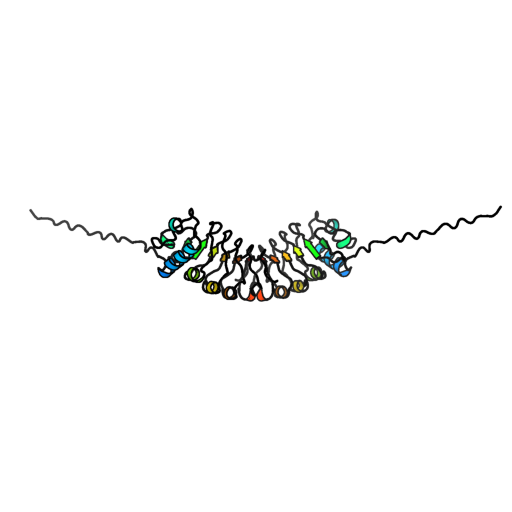32 -15.602 -6.113 1 98.69 102 LEU A CA 1
ATOM 800 C C . LEU A 1 102 ? 0.063 -15.047 -4.875 1 98.69 102 LEU A C 1
ATOM 802 O O . LEU A 1 102 ? 0.338 -13.844 -4.801 1 98.69 102 LEU A O 1
ATOM 806 N N . SER A 1 103 ? 0.326 -15.859 -3.902 1 98.5 103 SER A N 1
ATOM 807 C CA . SER A 1 103 ? 1.056 -15.461 -2.703 1 98.5 103 SER A CA 1
ATOM 808 C C . SER A 1 103 ? 2.291 -16.328 -2.492 1 98.5 103 SER A C 1
ATOM 810 O O . SER A 1 103 ? 2.176 -17.531 -2.281 1 98.5 103 SER A O 1
ATOM 812 N N . LEU A 1 104 ? 3.408 -15.727 -2.574 1 97.56 104 LEU A N 1
ATOM 813 C CA . LEU A 1 104 ? 4.684 -16.406 -2.359 1 97.56 104 LEU A CA 1
ATOM 814 C C . LEU A 1 104 ? 5.523 -15.656 -1.327 1 97.56 104 LEU A C 1
ATOM 816 O O . LEU A 1 104 ? 6.754 -15.734 -1.346 1 97.56 104 LEU A O 1
ATOM 820 N N . ASN A 1 105 ? 4.879 -14.93 -0.421 1 97.81 105 ASN A N 1
ATOM 821 C CA . ASN A 1 105 ? 5.582 -14.148 0.589 1 97.81 105 ASN A CA 1
ATOM 822 C C . ASN A 1 105 ? 6.477 -15.023 1.455 1 97.81 105 ASN A C 1
ATOM 824 O O . ASN A 1 105 ? 6.18 -16.203 1.674 1 97.81 105 ASN A O 1
ATOM 828 N N . ARG A 1 106 ? 7.48 -14.43 2.012 1 97.44 106 ARG A N 1
ATOM 829 C CA . ARG A 1 106 ? 8.305 -15.016 3.062 1 97.44 106 ARG A CA 1
ATOM 830 C C . ARG A 1 106 ? 8.867 -16.375 2.631 1 97.44 106 ARG A C 1
ATOM 832 O O . ARG A 1 106 ? 8.672 -17.375 3.312 1 97.44 106 ARG A O 1
ATOM 839 N N . ASN A 1 107 ? 9.539 -16.375 1.582 1 95.88 107 ASN A N 1
ATOM 840 C CA . ASN A 1 107 ? 10.367 -17.484 1.086 1 95.88 107 ASN A CA 1
ATOM 841 C C . ASN A 1 107 ? 11.789 -17.016 0.777 1 95.88 107 ASN A C 1
ATOM 843 O O . ASN A 1 107 ? 12.25 -16.016 1.318 1 95.88 107 ASN A O 1
ATOM 847 N N . SER A 1 108 ? 12.5 -17.828 0.104 1 95.62 108 SER A N 1
ATOM 848 C CA . SER A 1 108 ? 13.859 -17.453 -0.278 1 95.62 108 SER A CA 1
ATOM 849 C C . SER A 1 108 ? 14.008 -17.391 -1.794 1 95.62 108 SER A C 1
ATOM 851 O O . SER A 1 108 ? 14.977 -17.922 -2.346 1 95.62 108 SER A O 1
ATOM 853 N N . LEU A 1 109 ? 12.984 -16.781 -2.432 1 96.56 109 LEU A N 1
ATOM 854 C CA . LEU A 1 109 ? 12.984 -16.672 -3.887 1 96.56 109 LEU A CA 1
ATOM 855 C C . LEU A 1 109 ? 13.859 -15.523 -4.355 1 96.56 109 LEU A C 1
ATOM 857 O O . LEU A 1 109 ? 14.023 -14.531 -3.635 1 96.56 109 LEU A O 1
ATOM 861 N N . HIS A 1 110 ? 14.438 -15.727 -5.48 1 96.94 110 HIS A N 1
ATOM 862 C CA . HIS A 1 110 ? 15.32 -14.688 -5.996 1 96.94 110 HIS A CA 1
ATOM 863 C C . HIS A 1 110 ? 15.18 -14.555 -7.508 1 96.94 110 HIS A C 1
ATOM 865 O O . HIS A 1 110 ? 14.297 -15.164 -8.117 1 96.94 110 HIS A O 1
ATOM 871 N N . GLY A 1 111 ? 15.984 -13.656 -8.102 1 96.81 111 GLY A N 1
ATOM 872 C CA . GLY A 1 111 ? 15.891 -13.375 -9.531 1 96.81 111 GLY A CA 1
ATOM 873 C C . GLY A 1 111 ? 14.992 -12.195 -9.844 1 96.81 111 GLY A C 1
ATOM 874 O O . GLY A 1 111 ? 14.758 -11.344 -8.992 1 96.81 111 GLY A O 1
ATOM 875 N N . PHE A 1 112 ? 14.547 -12.102 -11.133 1 96.44 112 PHE A N 1
ATOM 876 C CA . PHE A 1 112 ? 13.773 -10.961 -11.609 1 96.44 112 PHE A CA 1
ATOM 877 C C . PHE A 1 112 ? 12.336 -11.367 -11.898 1 96.44 112 PHE A C 1
ATOM 879 O O . PHE A 1 112 ? 12.047 -12.555 -12.102 1 96.44 112 PHE A O 1
ATOM 886 N N . ILE A 1 113 ? 11.469 -10.383 -11.805 1 96.25 113 ILE A N 1
ATOM 887 C CA . ILE A 1 113 ? 10.133 -10.594 -12.352 1 96.25 113 ILE A CA 1
ATOM 888 C C . ILE A 1 113 ? 10.148 -10.367 -13.859 1 96.25 113 ILE A C 1
ATOM 890 O O . ILE A 1 113 ? 10.328 -9.234 -14.32 1 96.25 113 ILE A O 1
ATOM 894 N N . SER A 1 114 ? 9.969 -11.406 -14.531 1 96.44 114 SER A N 1
ATOM 895 C CA . SER A 1 114 ? 10.055 -11.289 -15.977 1 96.44 114 SER A CA 1
ATOM 896 C C . SER A 1 114 ? 8.789 -10.648 -16.562 1 96.44 114 SER A C 1
ATOM 898 O O . SER A 1 114 ? 7.758 -10.602 -15.891 1 96.44 114 SER A O 1
ATOM 900 N N . LYS A 1 115 ? 8.867 -10.203 -17.844 1 95.06 115 LYS A N 1
A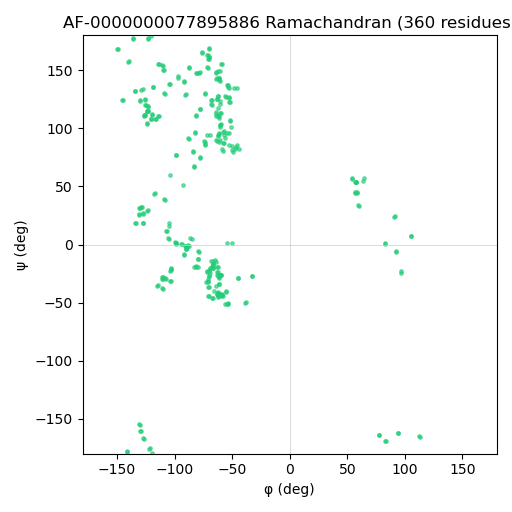TOM 901 C CA . LYS A 1 115 ? 7.754 -9.562 -18.531 1 95.06 115 LYS A CA 1
ATOM 902 C C . LYS A 1 115 ? 6.59 -10.531 -18.719 1 95.06 115 LYS A C 1
ATOM 904 O O . LYS A 1 115 ? 5.461 -10.109 -18.984 1 95.06 115 LYS A O 1
ATOM 909 N N . ASP A 1 116 ? 6.887 -11.828 -18.484 1 97.25 116 ASP A N 1
ATOM 910 C CA . ASP A 1 116 ? 5.859 -12.852 -18.672 1 97.25 116 ASP A CA 1
ATOM 911 C C . ASP A 1 116 ? 4.754 -12.711 -17.625 1 97.25 116 ASP A C 1
ATOM 913 O O . ASP A 1 116 ? 3.668 -13.273 -17.797 1 97.25 116 ASP A O 1
ATOM 917 N N . ILE A 1 117 ? 4.945 -11.953 -16.562 1 95.94 117 ILE A N 1
ATOM 918 C CA . ILE A 1 117 ? 3.922 -11.711 -15.555 1 95.94 117 ILE A CA 1
ATOM 919 C C . ILE A 1 117 ? 2.711 -11.039 -16.203 1 95.94 117 ILE A C 1
ATOM 921 O O . ILE A 1 117 ? 1.587 -11.164 -15.703 1 95.94 117 ILE A O 1
ATOM 925 N N . GLY A 1 118 ? 2.93 -10.344 -17.281 1 94.19 118 GLY A N 1
ATOM 926 C CA . GLY A 1 118 ? 1.869 -9.672 -18.016 1 94.19 118 GLY A CA 1
ATOM 927 C C . GLY A 1 118 ? 0.835 -10.625 -18.578 1 94.19 118 GLY A C 1
ATOM 928 O O . GLY A 1 118 ? -0.268 -10.211 -18.938 1 94.19 118 GLY A O 1
ATOM 929 N N . ALA A 1 119 ? 1.229 -11.883 -18.688 1 96.56 119 ALA A N 1
ATOM 930 C CA . ALA A 1 119 ? 0.315 -12.883 -19.234 1 96.56 119 ALA A CA 1
ATOM 931 C C . ALA A 1 119 ? -0.684 -13.344 -18.172 1 96.56 119 ALA A C 1
ATOM 933 O O . ALA A 1 119 ? -1.687 -13.984 -18.5 1 96.56 119 ALA A O 1
ATOM 934 N N . CYS A 1 120 ? -0.462 -13.008 -16.859 1 97.06 120 CYS A N 1
ATOM 935 C CA . CYS A 1 120 ? -1.403 -13.32 -15.789 1 97.06 120 CYS A CA 1
ATOM 936 C C . CYS A 1 120 ? -2.51 -12.273 -15.719 1 97.06 120 CYS A C 1
ATOM 938 O O . CYS A 1 120 ? -2.672 -11.609 -14.695 1 97.06 120 CYS A O 1
ATOM 940 N N . LYS A 1 121 ? -3.297 -12.25 -16.703 1 95.25 121 LYS A N 1
ATOM 941 C CA . LYS A 1 121 ? -4.227 -11.141 -16.906 1 95.25 121 LYS A CA 1
ATOM 942 C C . LYS A 1 121 ? -5.336 -11.141 -15.867 1 95.25 121 LYS A C 1
ATOM 944 O O . LYS A 1 121 ? -5.918 -10.102 -15.57 1 95.25 121 LYS A O 1
ATOM 949 N N . SER A 1 122 ? -5.617 -12.297 -15.258 1 96.69 122 SER A N 1
ATOM 950 C CA . SER A 1 122 ? -6.711 -12.398 -14.297 1 96.69 122 SER A CA 1
ATOM 951 C C . SER A 1 122 ? -6.234 -12.094 -12.883 1 96.69 122 SER A C 1
ATOM 953 O O . SER A 1 122 ? -7.039 -12.031 -11.953 1 96.69 122 SER A O 1
ATOM 955 N N . LEU A 1 123 ? -4.969 -11.844 -12.734 1 96.88 123 LEU A N 1
ATOM 956 C CA . LEU A 1 123 ? -4.391 -11.641 -11.414 1 96.88 123 LEU A CA 1
ATOM 957 C C . LEU A 1 123 ? -5 -10.422 -10.734 1 96.88 123 LEU A C 1
ATOM 959 O O . LEU A 1 123 ? -5.062 -9.344 -11.328 1 96.88 123 LEU A O 1
ATOM 963 N N . THR A 1 124 ? -5.484 -10.578 -9.508 1 95.69 124 THR A N 1
ATOM 964 C CA . THR A 1 124 ? -6.016 -9.492 -8.695 1 95.69 124 THR A CA 1
ATOM 965 C C . THR A 1 124 ? -5.098 -9.203 -7.512 1 95.69 124 THR A C 1
ATOM 967 O O . THR A 1 124 ? -5.055 -8.07 -7.012 1 95.69 124 THR A O 1
ATOM 970 N N . HIS A 1 125 ? -4.402 -10.25 -7.055 1 97.19 125 HIS A N 1
ATOM 971 C CA . HIS A 1 125 ? -3.494 -10.164 -5.918 1 97.19 125 HIS A CA 1
ATOM 972 C C . HIS A 1 125 ? -2.135 -10.773 -6.254 1 97.19 125 HIS A C 1
ATOM 974 O O . HIS A 1 125 ? -2.053 -11.93 -6.672 1 97.19 125 HIS A O 1
ATOM 980 N N . LEU A 1 126 ? -1.13 -10.023 -6.102 1 97.12 126 LEU A N 1
ATOM 981 C CA . LEU A 1 126 ? 0.235 -10.516 -6.246 1 97.12 126 LEU A CA 1
ATOM 982 C C . LEU A 1 126 ? 1.062 -10.203 -5.004 1 97.12 126 LEU A C 1
ATOM 984 O O . LEU A 1 126 ? 1.368 -9.039 -4.738 1 97.12 126 LEU A O 1
ATOM 988 N N . TYR A 1 127 ? 1.438 -11.195 -4.242 1 98.31 127 TYR A N 1
ATOM 989 C CA . TYR A 1 127 ? 2.189 -11.047 -3 1 98.31 127 TYR A CA 1
ATOM 990 C C . TYR A 1 127 ? 3.553 -11.711 -3.104 1 98.31 127 TYR A C 1
ATOM 992 O O . TYR A 1 127 ? 3.654 -12.945 -3.053 1 98.31 127 TYR A O 1
ATOM 1000 N N . LEU A 1 128 ? 4.562 -10.953 -3.18 1 98.38 128 LEU A N 1
ATOM 1001 C CA . LEU A 1 128 ? 5.91 -11.469 -3.355 1 98.38 128 LEU A CA 1
ATOM 1002 C C . LEU A 1 128 ? 6.855 -10.906 -2.299 1 98.38 128 LEU A C 1
ATOM 1004 O O . LEU A 1 128 ? 8.078 -10.969 -2.455 1 98.38 128 LEU A O 1
ATOM 1008 N N . SER A 1 129 ? 6.324 -10.391 -1.229 1 98.44 129 SER A N 1
ATOM 1009 C CA . SER A 1 129 ? 7.145 -9.703 -0.237 1 98.44 129 SER A CA 1
ATOM 1010 C C . SER A 1 129 ? 8.039 -10.68 0.519 1 98.44 129 SER A C 1
ATOM 1012 O O . SER A 1 129 ? 7.754 -11.875 0.568 1 98.44 129 SER A O 1
ATOM 1014 N N . GLU A 1 130 ? 9.086 -10.109 1.147 1 98.38 130 GLU A N 1
ATOM 1015 C CA . GLU A 1 130 ? 9.984 -10.852 2.027 1 98.38 130 GLU A CA 1
ATOM 1016 C C . GLU A 1 130 ? 10.617 -12.039 1.298 1 98.38 130 GLU A C 1
ATOM 1018 O O . GLU A 1 130 ? 10.523 -13.18 1.758 1 98.38 130 GLU A O 1
ATOM 1023 N N . ASN A 1 131 ? 11.211 -11.742 0.202 1 98.38 131 ASN A N 1
ATOM 1024 C CA . ASN A 1 131 ? 12.062 -12.625 -0.585 1 98.38 131 ASN A CA 1
ATOM 1025 C C . ASN A 1 131 ? 13.391 -11.961 -0.939 1 98.38 131 ASN A C 1
ATOM 1027 O O . ASN A 1 131 ? 13.898 -11.141 -0.174 1 98.38 131 ASN A O 1
ATOM 1031 N N . ASN A 1 132 ? 14 -12.398 -1.987 1 98.12 132 ASN A N 1
ATOM 1032 C CA . ASN A 1 132 ? 15.266 -11.82 -2.418 1 98.12 132 ASN A CA 1
ATOM 1033 C C . ASN A 1 132 ? 15.234 -11.422 -3.893 1 98.12 132 ASN A C 1
ATOM 1035 O O . ASN A 1 132 ? 16.234 -11.539 -4.594 1 98.12 132 ASN A O 1
ATOM 1039 N N . PHE A 1 133 ? 14.047 -11.008 -4.367 1 97.94 133 PHE A N 1
ATOM 1040 C CA . PHE A 1 133 ? 13.922 -10.578 -5.758 1 97.94 133 PHE A CA 1
ATOM 1041 C C . PHE A 1 133 ? 14.766 -9.344 -6.02 1 97.94 133 PHE A C 1
ATOM 1043 O O . PHE A 1 133 ? 14.945 -8.508 -5.133 1 97.94 133 PHE A O 1
ATOM 1050 N N . SER A 1 134 ? 15.266 -9.25 -7.238 1 97.19 134 SER A N 1
ATOM 1051 C CA . SER A 1 134 ? 16.094 -8.125 -7.629 1 97.19 134 SER A CA 1
ATOM 1052 C C . SER A 1 134 ? 15.711 -7.594 -9.008 1 97.19 134 SER A C 1
ATOM 1054 O O . SER A 1 134 ? 14.766 -8.094 -9.625 1 97.19 134 SER A O 1
ATOM 1056 N N . GLY A 1 135 ? 16.391 -6.512 -9.414 1 94.81 135 GLY A N 1
ATOM 1057 C CA . GLY A 1 135 ? 16.109 -5.934 -10.719 1 94.81 135 GLY A CA 1
ATOM 1058 C C . GLY A 1 135 ? 14.922 -4.988 -10.711 1 94.81 135 GLY A C 1
ATOM 1059 O O . GLY A 1 135 ? 14.445 -4.594 -9.648 1 94.81 135 GLY A O 1
ATOM 1060 N N . ASP A 1 136 ? 14.453 -4.578 -11.883 1 91.31 136 ASP A N 1
ATOM 1061 C CA . ASP A 1 136 ? 13.336 -3.65 -12.039 1 91.31 136 ASP A CA 1
ATOM 1062 C C . ASP A 1 136 ? 12 -4.391 -12.047 1 91.31 136 ASP A C 1
ATOM 1064 O O . ASP A 1 136 ? 11.93 -5.555 -12.438 1 91.31 136 ASP A O 1
ATOM 1068 N N . LEU A 1 137 ? 10.984 -3.641 -11.602 1 91.25 137 LEU A N 1
ATOM 1069 C CA . LEU A 1 137 ? 9.648 -4.141 -11.906 1 91.25 137 LEU A CA 1
ATOM 1070 C C . LEU A 1 137 ? 9.328 -3.945 -13.383 1 91.25 137 LEU A C 1
ATOM 1072 O O . LEU A 1 137 ? 9.492 -2.85 -13.922 1 91.25 137 LEU A O 1
ATOM 1076 N N . PRO A 1 138 ? 8.898 -5.012 -13.938 1 90.75 138 PRO A N 1
ATOM 1077 C CA . PRO A 1 138 ? 8.656 -4.883 -15.375 1 90.75 138 PRO A CA 1
ATOM 1078 C C . PRO A 1 138 ? 7.434 -4.023 -15.695 1 90.75 138 PRO A C 1
ATOM 1080 O O . PRO A 1 138 ? 6.445 -4.047 -14.953 1 90.75 138 PRO A O 1
ATOM 1083 N N . SER A 1 139 ? 7.414 -3.357 -16.859 1 86.69 139 SER A N 1
ATOM 1084 C CA . SER A 1 139 ? 6.328 -2.482 -17.281 1 86.69 139 SER A CA 1
ATOM 1085 C C . SER A 1 139 ? 5.051 -3.271 -17.531 1 86.69 139 SER A C 1
ATOM 1087 O O . SER A 1 139 ? 3.949 -2.719 -17.484 1 86.69 139 SER A O 1
ATOM 1089 N N . SER A 1 140 ? 5.234 -4.586 -17.75 1 90.44 140 SER A N 1
ATOM 1090 C CA . SER A 1 140 ? 4.078 -5.426 -18.047 1 90.44 140 SER A CA 1
ATOM 1091 C C . SER A 1 140 ? 3.158 -5.527 -16.828 1 90.44 140 SER A C 1
ATOM 1093 O O . SER A 1 140 ? 1.991 -5.906 -16.953 1 90.44 140 SER A O 1
ATOM 1095 N N . LEU A 1 141 ? 3.666 -5.219 -15.656 1 89 141 LEU A N 1
ATOM 1096 C CA . LEU A 1 141 ? 2.807 -5.176 -14.477 1 89 141 LEU A CA 1
ATOM 1097 C C . LEU A 1 141 ? 1.709 -4.129 -14.641 1 89 141 LEU A C 1
ATOM 1099 O O . LEU A 1 141 ? 0.585 -4.324 -14.172 1 89 141 LEU A O 1
ATOM 1103 N N . GLY A 1 142 ? 2.09 -3.082 -15.32 1 82.38 142 GLY A N 1
ATOM 1104 C CA . GLY A 1 142 ? 1.149 -1.998 -15.562 1 82.38 142 GLY A CA 1
ATOM 1105 C C . GLY A 1 142 ? -0.006 -2.4 -16.469 1 82.38 142 GLY A C 1
ATOM 1106 O O . GLY A 1 142 ? -1.046 -1.738 -16.484 1 82.38 142 GLY A O 1
ATOM 1107 N N . GLY A 1 143 ? 0.148 -3.502 -17.172 1 82.5 143 GLY A N 1
ATOM 1108 C CA . GLY A 1 143 ? -0.888 -3.979 -18.078 1 82.5 143 GLY A CA 1
ATOM 1109 C C . GLY A 1 143 ? -1.874 -4.918 -17.406 1 82.5 143 GLY A C 1
ATOM 1110 O O . GLY A 1 143 ? -2.854 -5.34 -18.031 1 82.5 143 GLY A O 1
ATOM 1111 N N . LEU A 1 144 ? -1.597 -5.195 -16.172 1 89.75 144 LEU A N 1
ATOM 1112 C CA . LEU A 1 144 ? -2.514 -6.066 -15.445 1 89.75 144 LEU A CA 1
ATOM 1113 C C . LEU A 1 144 ? -3.707 -5.281 -14.914 1 89.75 144 LEU A C 1
ATOM 1115 O O . LEU A 1 144 ? -3.678 -4.781 -13.789 1 89.75 144 LEU A O 1
ATOM 1119 N N . GLU A 1 145 ? -4.773 -5.297 -15.625 1 85.5 145 GLU A N 1
ATOM 1120 C CA . GLU A 1 145 ? -5.926 -4.426 -15.398 1 85.5 145 GLU A CA 1
ATOM 1121 C C . GLU A 1 145 ? -6.695 -4.832 -14.148 1 85.5 145 GLU A C 1
ATOM 1123 O O . GLU A 1 145 ? -7.398 -4.016 -13.555 1 85.5 145 GLU A O 1
ATOM 1128 N N . ASN A 1 146 ? -6.527 -6.105 -13.773 1 90.44 146 ASN A N 1
ATOM 1129 C CA . ASN A 1 146 ? -7.309 -6.602 -12.648 1 90.44 146 ASN A CA 1
ATOM 1130 C C . ASN A 1 146 ? -6.492 -6.602 -11.359 1 90.44 146 ASN A C 1
ATOM 1132 O O . ASN A 1 146 ? -7.012 -6.934 -10.289 1 90.44 146 ASN A O 1
ATOM 1136 N N . LEU A 1 147 ? -5.289 -6.16 -11.438 1 91.5 147 LEU A N 1
ATOM 1137 C CA . LEU A 1 147 ? -4.418 -6.227 -10.273 1 91.5 147 LEU A CA 1
ATOM 1138 C C . LEU A 1 147 ? -4.754 -5.113 -9.281 1 91.5 147 LEU A C 1
ATOM 1140 O O . LEU A 1 147 ? -4.586 -3.932 -9.594 1 91.5 147 LEU A O 1
ATOM 1144 N N . HIS A 1 148 ? -5.199 -5.535 -8.07 1 90.12 148 HIS A N 1
ATOM 1145 C CA . HIS A 1 148 ? -5.621 -4.582 -7.051 1 90.12 148 HIS A CA 1
ATOM 1146 C C . HIS A 1 148 ? -4.645 -4.555 -5.883 1 90.12 148 HIS A C 1
ATOM 1148 O O . HIS A 1 148 ? -4.531 -3.545 -5.184 1 90.12 148 HIS A O 1
ATOM 1154 N N . TRP A 1 149 ? -3.977 -5.66 -5.664 1 92.81 149 TRP A N 1
ATOM 1155 C CA . TRP A 1 149 ? -3.037 -5.793 -4.555 1 92.81 149 TRP A CA 1
ATOM 1156 C C . TRP A 1 149 ? -1.657 -6.207 -5.055 1 92.81 149 TRP A C 1
ATOM 1158 O O . TRP A 1 149 ? -1.49 -7.301 -5.602 1 92.81 149 TRP A O 1
ATOM 1168 N N . LEU A 1 150 ? -0.71 -5.324 -4.883 1 93.56 150 LEU A N 1
ATOM 1169 C CA . LEU A 1 150 ? 0.669 -5.605 -5.266 1 93.56 150 LEU A CA 1
ATOM 1170 C C . LEU A 1 150 ? 1.611 -5.418 -4.082 1 93.56 150 LEU A C 1
ATOM 1172 O O . LEU A 1 150 ? 1.915 -4.285 -3.695 1 93.56 150 LEU A O 1
ATOM 1176 N N . HIS A 1 151 ? 2.049 -6.488 -3.521 1 96.5 151 HIS A N 1
ATOM 1177 C CA . HIS A 1 151 ? 2.967 -6.434 -2.389 1 96.5 151 HIS A CA 1
ATOM 1178 C C . HIS A 1 151 ? 4.328 -7.012 -2.754 1 96.5 151 HIS A C 1
ATOM 1180 O O . HIS A 1 151 ? 4.461 -8.219 -2.955 1 96.5 151 HIS A O 1
ATOM 1186 N N . VAL A 1 152 ? 5.332 -6.156 -2.834 1 96.31 152 VAL A N 1
ATOM 1187 C CA . VAL A 1 152 ? 6.672 -6.57 -3.234 1 96.31 152 VAL A CA 1
ATOM 1188 C C . VAL A 1 152 ? 7.699 -6.027 -2.24 1 96.31 152 VAL A C 1
ATOM 1190 O O . VAL A 1 152 ? 8.867 -5.848 -2.584 1 96.31 152 VAL A O 1
ATOM 1193 N N . ALA A 1 153 ? 7.258 -5.809 -1.051 1 96.62 153 ALA A N 1
ATOM 1194 C CA . ALA A 1 153 ? 8.109 -5.203 -0.032 1 96.62 153 ALA A CA 1
ATOM 1195 C C . ALA A 1 153 ? 9.195 -6.176 0.423 1 96.62 153 ALA A C 1
ATOM 1197 O O . ALA A 1 153 ? 9.055 -7.391 0.275 1 96.62 153 ALA A O 1
ATOM 1198 N N . ASN A 1 154 ? 10.273 -5.605 1.025 1 97.94 154 ASN A N 1
ATOM 1199 C CA . ASN A 1 154 ? 11.344 -6.391 1.637 1 97.94 154 ASN A CA 1
ATOM 1200 C C . ASN A 1 154 ? 11.977 -7.352 0.637 1 97.94 154 ASN A C 1
ATOM 1202 O O . ASN A 1 154 ? 12.031 -8.562 0.884 1 97.94 154 ASN A O 1
ATOM 1206 N N . ASN A 1 155 ? 12.414 -6.824 -0.471 1 98.31 155 ASN A N 1
ATOM 1207 C CA . ASN A 1 155 ? 13.219 -7.461 -1.507 1 98.31 155 ASN A CA 1
ATOM 1208 C C . ASN A 1 155 ? 14.438 -6.621 -1.87 1 98.31 155 ASN A C 1
ATOM 1210 O O . ASN A 1 155 ? 14.961 -5.891 -1.03 1 98.31 155 ASN A O 1
ATOM 1214 N N . LYS A 1 156 ? 14.984 -6.863 -2.998 1 97.75 156 LYS A N 1
ATOM 1215 C CA . LYS A 1 156 ? 16.156 -6.113 -3.455 1 97.75 156 LYS A CA 1
ATOM 1216 C C . LYS A 1 156 ? 15.891 -5.461 -4.812 1 97.75 156 LYS A C 1
ATOM 1218 O O . LYS A 1 156 ? 16.797 -5.332 -5.629 1 97.75 156 LYS A O 1
ATOM 1223 N N . PHE A 1 157 ? 14.648 -5.148 -5.059 1 94.31 157 PHE A N 1
ATOM 1224 C CA . PHE A 1 157 ? 14.312 -4.527 -6.332 1 94.31 157 PHE A CA 1
ATOM 1225 C C . PHE A 1 157 ? 15.023 -3.189 -6.488 1 94.31 157 PHE A C 1
ATOM 1227 O O . PHE A 1 157 ? 15.227 -2.471 -5.508 1 94.31 157 PHE A O 1
ATOM 1234 N N . THR A 1 158 ? 15.43 -2.896 -7.652 1 91.5 158 THR A N 1
ATOM 1235 C CA . THR A 1 158 ? 16.094 -1.644 -8 1 91.5 158 THR A CA 1
ATOM 1236 C C . THR A 1 158 ? 15.312 -0.91 -9.094 1 91.5 158 THR A C 1
ATOM 1238 O O . THR A 1 158 ? 14.211 -1.322 -9.469 1 91.5 158 THR A O 1
ATOM 1241 N N . GLY A 1 159 ? 15.891 0.187 -9.539 1 86.44 159 GLY A N 1
ATOM 1242 C CA . GLY A 1 159 ? 15.258 0.944 -10.609 1 86.44 159 GLY A CA 1
ATOM 1243 C C . GLY A 1 159 ? 14.094 1.786 -10.133 1 86.44 159 GLY A C 1
ATOM 1244 O O . GLY A 1 159 ? 14.008 2.139 -8.953 1 86.44 159 GLY A O 1
ATOM 1245 N N . GLU A 1 160 ? 13.281 2.234 -11.07 1 77.75 160 GLU A N 1
ATOM 1246 C CA . GLU A 1 160 ? 12.133 3.082 -10.742 1 77.75 160 GLU A CA 1
ATOM 1247 C C . GLU A 1 160 ? 10.875 2.25 -10.516 1 77.75 160 GLU A C 1
ATOM 1249 O O . GLU A 1 160 ? 10.719 1.18 -11.109 1 77.75 160 GLU A O 1
ATOM 1254 N N . LEU A 1 161 ? 10.164 2.705 -9.516 1 76.44 161 LEU A N 1
ATOM 1255 C CA . LEU A 1 161 ? 8.836 2.107 -9.453 1 76.44 161 LEU A CA 1
ATOM 1256 C C . LEU A 1 161 ? 8.047 2.404 -10.727 1 76.44 161 LEU A C 1
ATOM 1258 O O . LEU A 1 161 ? 8.062 3.535 -11.219 1 76.44 161 LEU A O 1
ATOM 1262 N N . PRO A 1 162 ? 7.699 1.284 -11.312 1 63.62 162 PRO A N 1
ATOM 1263 C CA . PRO A 1 162 ? 6.938 1.557 -12.531 1 63.62 162 PRO A CA 1
ATOM 1264 C C . PRO A 1 162 ? 5.758 2.498 -12.297 1 63.62 162 PRO A C 1
ATOM 1266 O O . PRO A 1 162 ? 5.234 2.57 -11.18 1 63.62 162 PRO A O 1
ATOM 1269 N N . ASN A 1 163 ? 5.668 3.426 -13.195 1 59.59 163 ASN A N 1
ATOM 1270 C CA . ASN A 1 163 ? 4.488 4.277 -13.141 1 59.59 163 ASN A CA 1
ATOM 1271 C C . ASN A 1 163 ? 3.217 3.463 -12.914 1 59.59 163 ASN A C 1
ATOM 1273 O O . ASN A 1 163 ? 2.756 2.764 -13.82 1 59.59 163 ASN A O 1
ATOM 1277 N N . MET A 1 164 ? 3.01 3.164 -11.672 1 56.97 164 MET A N 1
ATOM 1278 C CA . MET A 1 164 ? 1.841 2.363 -11.32 1 56.97 164 MET A CA 1
ATOM 1279 C C . MET A 1 164 ? 0.575 2.945 -11.938 1 56.97 164 MET A C 1
ATOM 1281 O O . MET A 1 164 ? -0.527 2.455 -11.688 1 56.97 164 MET A O 1
ATOM 1285 N N . VAL A 1 165 ? 0.793 4.129 -12.766 1 50.22 165 VAL A N 1
ATOM 1286 C CA . VAL A 1 165 ? -0.239 4.781 -13.562 1 50.22 165 VAL A CA 1
ATOM 1287 C C . VAL A 1 165 ? -1.053 3.727 -14.312 1 50.22 165 VAL A C 1
ATOM 1289 O O . VAL A 1 165 ? -2.268 3.867 -14.469 1 50.22 165 VAL A O 1
ATOM 1292 N N . HIS A 1 166 ? -0.301 2.701 -14.547 1 52.69 166 HIS A N 1
ATOM 1293 C CA . HIS A 1 166 ? -1.022 1.884 -15.516 1 52.69 166 HIS A CA 1
ATOM 1294 C C . HIS A 1 166 ? -1.617 0.645 -14.852 1 52.69 166 HIS A C 1
ATOM 1296 O O . HIS A 1 166 ? -2.02 -0.297 -15.539 1 52.69 166 HIS A O 1
ATOM 1302 N N . VAL A 1 167 ? -1.469 0.609 -13.516 1 64.56 167 VAL A N 1
ATOM 1303 C CA . VAL A 1 167 ? -2.252 -0.464 -12.914 1 64.56 167 VAL A CA 1
ATOM 1304 C C . VAL A 1 167 ? -3.557 0.101 -12.352 1 64.56 167 VAL A C 1
ATOM 1306 O O . VAL A 1 167 ? -3.639 0.432 -11.172 1 64.56 167 VAL A O 1
ATOM 1309 N N . PRO A 1 168 ? -4.426 0.318 -13.375 1 65.38 168 PRO A N 1
ATOM 1310 C CA . PRO A 1 168 ? -5.695 0.911 -12.938 1 65.38 168 PRO A CA 1
ATOM 1311 C C . PRO A 1 168 ? -6.348 0.135 -11.797 1 65.38 168 PRO A C 1
ATOM 1313 O O . PRO A 1 168 ? -6.27 -1.096 -11.758 1 65.38 168 PRO A O 1
ATOM 1316 N N . GLY A 1 169 ? -6.609 0.782 -10.695 1 74.88 169 GLY A N 1
ATOM 1317 C CA . GLY A 1 169 ? -7.445 0.189 -9.672 1 74.88 169 GLY A CA 1
ATOM 1318 C C . GLY A 1 169 ? -6.656 -0.303 -8.469 1 74.88 169 GLY A C 1
ATOM 1319 O O . GLY A 1 169 ? -7.184 -1.039 -7.633 1 74.88 169 GLY A O 1
ATOM 1320 N N . LEU A 1 170 ? -5.41 -0.028 -8.406 1 84.06 170 LEU A N 1
ATOM 1321 C CA . LEU A 1 170 ? -4.625 -0.48 -7.266 1 84.06 170 LEU A CA 1
ATOM 1322 C C . LEU A 1 170 ? -5.227 0.027 -5.957 1 84.06 170 LEU A C 1
ATOM 1324 O O . LEU A 1 170 ? -5.5 1.222 -5.816 1 84.06 170 LEU A O 1
ATOM 1328 N N . ILE A 1 171 ? -5.43 -0.902 -5.094 1 87.94 171 ILE A N 1
ATOM 1329 C CA . ILE A 1 171 ? -6 -0.621 -3.779 1 87.94 171 ILE A CA 1
ATOM 1330 C C . ILE A 1 171 ? -4.902 -0.663 -2.719 1 87.94 171 ILE A C 1
ATOM 1332 O O . ILE A 1 171 ? -4.945 0.093 -1.745 1 87.94 171 ILE A O 1
ATOM 1336 N N . SER A 1 172 ? -3.932 -1.514 -2.988 1 91.38 172 SER A N 1
ATOM 1337 C CA . SER A 1 172 ? -2.834 -1.662 -2.037 1 91.38 172 SER A CA 1
ATOM 1338 C C . SER A 1 172 ? -1.514 -1.923 -2.752 1 91.38 172 SER A C 1
ATOM 1340 O O . SER A 1 172 ? -1.437 -2.783 -3.631 1 91.38 172 SER A O 1
ATOM 1342 N N . LEU A 1 173 ? -0.591 -1.064 -2.436 1 91.06 173 LEU A N 1
ATOM 1343 C CA . LEU A 1 173 ? 0.79 -1.22 -2.881 1 91.06 173 LEU A CA 1
ATOM 1344 C C . LEU A 1 173 ? 1.748 -1.193 -1.694 1 91.06 173 LEU A C 1
ATOM 1346 O O . LEU A 1 173 ? 1.754 -0.238 -0.916 1 91.06 173 LEU A O 1
ATOM 1350 N N . LEU A 1 174 ? 2.463 -2.223 -1.523 1 93.69 174 LEU A N 1
ATOM 1351 C CA . LEU A 1 174 ? 3.555 -2.262 -0.559 1 93.69 174 LEU A CA 1
ATOM 1352 C C . LEU A 1 174 ? 4.883 -2.547 -1.254 1 93.69 174 LEU A C 1
ATOM 1354 O O . LEU A 1 174 ? 5.082 -3.635 -1.8 1 93.69 174 LEU A O 1
ATOM 1358 N N . ALA A 1 175 ? 5.766 -1.596 -1.272 1 93 175 ALA A N 1
ATOM 1359 C CA . ALA A 1 175 ? 7.027 -1.724 -1.996 1 93 175 ALA A CA 1
ATOM 1360 C C . ALA A 1 175 ? 8.203 -1.247 -1.144 1 93 175 ALA A C 1
ATOM 1362 O O . ALA A 1 175 ? 9.297 -1.023 -1.656 1 93 175 ALA A O 1
ATOM 1363 N N . GLU A 1 176 ? 7.961 -1.182 0.106 1 92.75 176 GLU A N 1
ATOM 1364 C CA . GLU A 1 176 ? 8.984 -0.644 1 1 92.75 176 GLU A CA 1
ATOM 1365 C C . GLU A 1 176 ? 10.156 -1.608 1.139 1 92.75 176 GLU A C 1
ATOM 1367 O O . GLU A 1 176 ? 10.047 -2.783 0.782 1 92.75 176 GLU A O 1
ATOM 1372 N N . ASN A 1 177 ? 11.25 -1.059 1.639 1 94.62 177 ASN A N 1
ATOM 1373 C CA . ASN A 1 177 ? 12.445 -1.842 1.923 1 94.62 177 ASN A CA 1
ATOM 1374 C C . ASN A 1 177 ? 12.961 -2.551 0.673 1 94.62 177 ASN A C 1
ATOM 1376 O O . ASN A 1 177 ? 13.188 -3.762 0.693 1 94.62 177 ASN A O 1
ATOM 1380 N N . ASN A 1 178 ? 13.008 -1.882 -0.366 1 94.56 178 ASN A N 1
ATOM 1381 C CA . ASN A 1 178 ? 13.703 -2.17 -1.616 1 94.56 178 ASN A CA 1
ATOM 1382 C C . ASN A 1 178 ? 14.734 -1.092 -1.946 1 94.56 178 ASN A C 1
ATOM 1384 O O . ASN A 1 178 ? 15.055 -0.254 -1.102 1 94.56 178 ASN A O 1
ATOM 1388 N N . LYS A 1 179 ? 15.43 -1.203 -3.037 1 92.06 179 LYS A N 1
ATOM 1389 C CA . LYS A 1 179 ? 16.438 -0.221 -3.428 1 92.06 179 LYS A CA 1
ATOM 1390 C C . LYS A 1 179 ? 15.977 0.596 -4.629 1 92.06 179 LYS A C 1
ATOM 1392 O O . LYS A 1 179 ? 16.75 0.854 -5.551 1 92.06 179 LYS A O 1
ATOM 1397 N N . PHE A 1 180 ? 14.656 0.938 -4.641 1 85.06 180 PHE A N 1
ATOM 1398 C CA . PHE A 1 180 ? 14.102 1.707 -5.75 1 85.06 180 PHE A CA 1
ATOM 1399 C C . PHE A 1 180 ? 14.734 3.092 -5.816 1 85.06 180 PHE A C 1
ATOM 1401 O O . PHE A 1 180 ? 15.102 3.664 -4.785 1 85.06 180 PHE A O 1
ATOM 1408 N N . SER A 1 181 ? 14.969 3.594 -6.953 1 75.38 181 SER A N 1
ATOM 1409 C CA . SER A 1 181 ? 15.445 4.961 -7.145 1 75.38 181 SER A CA 1
ATOM 1410 C C . SER A 1 181 ? 14.289 5.953 -7.141 1 75.38 181 SER A C 1
ATOM 1412 O O . SER A 1 181 ? 13.344 5.816 -7.918 1 75.38 181 SER A O 1
ATOM 1414 N N . VAL A 1 182 ? 13.781 6.352 -5.945 1 63 182 VAL A N 1
ATOM 1415 C CA . VAL A 1 182 ? 12.641 7.25 -5.871 1 63 182 VAL A CA 1
ATOM 1416 C C . VAL A 1 182 ? 13.078 8.672 -6.207 1 63 182 VAL A C 1
ATOM 1418 O O . VAL A 1 182 ? 14.219 9.055 -5.941 1 63 182 VAL A O 1
ATOM 1421 N N . MET B 1 1 ? 49.656 60.75 48.312 1 43.66 1 MET B N 1
ATOM 1422 C CA . MET B 1 1 ? 48.75 59.594 48.25 1 43.66 1 MET B CA 1
ATOM 1423 C C . MET B 1 1 ? 48.125 59.469 46.875 1 43.66 1 MET B C 1
ATOM 1425 O O . MET B 1 1 ? 47.312 60.312 46.5 1 43.66 1 MET B O 1
ATOM 1429 N N . GLY B 1 2 ? 48.875 58.938 45.875 1 52.53 2 GLY B N 1
ATOM 1430 C CA . GLY B 1 2 ? 48.5 58.719 44.5 1 52.53 2 GLY B CA 1
ATOM 1431 C C . GLY B 1 2 ? 47.312 57.781 44.344 1 52.53 2 GLY B C 1
ATOM 1432 O O . GLY B 1 2 ? 47.25 56.719 45 1 52.53 2 GLY B O 1
ATOM 1433 N N . LEU B 1 3 ? 46.062 58.281 44.062 1 57.88 3 LEU B N 1
ATOM 1434 C CA . LEU B 1 3 ? 44.844 57.562 43.688 1 57.88 3 LEU B CA 1
ATOM 1435 C C . LEU B 1 3 ? 45.125 56.594 42.531 1 57.88 3 LEU B C 1
ATOM 1437 O O . LEU B 1 3 ? 45.5 57.031 41.438 1 57.88 3 LEU B O 1
ATOM 1441 N N . ASN B 1 4 ? 45.594 55.375 42.719 1 62.78 4 ASN B N 1
ATOM 1442 C CA . ASN B 1 4 ? 45.656 54.344 41.688 1 62.78 4 ASN B CA 1
ATOM 1443 C C . ASN B 1 4 ? 44.25 54 41.188 1 62.78 4 ASN B C 1
ATOM 1445 O O . ASN B 1 4 ? 43.438 53.5 41.938 1 62.78 4 ASN B O 1
ATOM 1449 N N . LEU B 1 5 ? 43.781 54.719 40.188 1 60.59 5 LEU B N 1
ATOM 1450 C CA . LEU B 1 5 ? 42.594 54.312 39.469 1 60.59 5 LEU B CA 1
ATOM 1451 C C . LEU B 1 5 ? 42.719 52.875 38.969 1 60.59 5 LEU B C 1
ATOM 1453 O O . LEU B 1 5 ? 43.625 52.562 38.156 1 60.59 5 LEU B O 1
ATOM 1457 N N . PHE B 1 6 ? 42.188 51.875 39.688 1 64.25 6 PHE B N 1
ATOM 1458 C CA . PHE B 1 6 ? 42.031 50.5 39.156 1 64.25 6 PHE B CA 1
ATOM 1459 C C . PHE B 1 6 ? 41.125 50.5 37.938 1 64.25 6 PHE B C 1
ATOM 1461 O O . PHE B 1 6 ? 39.969 50.906 38.031 1 64.25 6 PHE B O 1
ATOM 1468 N N . LEU B 1 7 ? 41.594 50.438 36.719 1 64.06 7 LEU B N 1
ATOM 1469 C CA . LEU B 1 7 ? 40.812 50.188 35.5 1 64.06 7 LEU B CA 1
ATOM 1470 C C . LEU B 1 7 ? 40.156 48.812 35.594 1 64.06 7 LEU B C 1
ATOM 1472 O O . LEU B 1 7 ? 40.844 47.781 35.625 1 64.06 7 LEU B O 1
ATOM 1476 N N . VAL B 1 8 ? 38.906 48.719 36.031 1 68 8 VAL B N 1
ATOM 1477 C CA . VAL B 1 8 ? 38.156 47.5 35.938 1 68 8 VAL B CA 1
ATOM 1478 C C . VAL B 1 8 ? 37.938 47.125 34.469 1 68 8 VAL B C 1
ATOM 1480 O O . VAL B 1 8 ? 37.469 47.969 33.688 1 68 8 VAL B O 1
ATOM 1483 N N . PRO B 1 9 ? 38.469 46.031 33.906 1 67.94 9 PRO B N 1
ATOM 1484 C CA . PRO B 1 9 ? 38.125 45.625 32.562 1 67.94 9 PRO B CA 1
ATOM 1485 C C . PRO B 1 9 ? 36.656 45.312 32.375 1 67.94 9 PRO B C 1
ATOM 1487 O O . PRO B 1 9 ? 36.062 44.562 33.188 1 67.94 9 PRO B O 1
ATOM 1490 N N . PHE B 1 10 ? 35.906 46.094 31.656 1 68.12 10 PHE B N 1
ATOM 1491 C CA . PHE B 1 10 ? 34.531 45.812 31.281 1 68.12 10 PHE B CA 1
ATOM 1492 C C . PHE B 1 10 ? 34.469 44.469 30.516 1 68.12 10 PHE B C 1
ATOM 1494 O O . PHE B 1 10 ? 34.906 44.406 29.359 1 68.12 10 PHE B O 1
ATOM 1501 N N . ILE B 1 11 ? 34.219 43.406 31.172 1 64.06 11 ILE B N 1
ATOM 1502 C CA . ILE B 1 11 ? 33.938 42.156 30.484 1 64.06 11 ILE B CA 1
ATOM 1503 C C . ILE B 1 11 ? 32.562 42.219 29.844 1 64.06 11 ILE B C 1
ATOM 1505 O O . ILE B 1 11 ? 31.531 42.25 30.531 1 64.06 11 ILE B O 1
ATOM 1509 N N . VAL B 1 12 ? 32.5 42.594 28.594 1 64.69 12 VAL B N 1
ATOM 1510 C CA . VAL B 1 12 ? 31.281 42.469 27.812 1 64.69 12 VAL B CA 1
ATOM 1511 C C . VAL B 1 12 ? 30.875 41 27.719 1 64.69 12 VAL B C 1
ATOM 1513 O O . VAL B 1 12 ? 31.562 40.219 27.047 1 64.69 12 VAL B O 1
ATOM 1516 N N . ILE B 1 13 ? 30 40.5 28.547 1 62.12 13 ILE B N 1
ATOM 1517 C CA . ILE B 1 13 ? 29.359 39.188 28.422 1 62.12 13 ILE B CA 1
ATOM 1518 C C . ILE B 1 13 ? 28.5 39.156 27.172 1 62.12 13 ILE B C 1
ATOM 1520 O O . ILE B 1 13 ? 27.438 39.781 27.125 1 62.12 13 ILE B O 1
ATOM 1524 N N . PHE B 1 14 ? 29.109 38.75 26.031 1 62.19 14 PHE B N 1
ATOM 1525 C CA . PHE B 1 14 ? 28.281 38.438 24.875 1 62.19 14 PHE B CA 1
ATOM 1526 C C . PHE B 1 14 ? 27.281 37.344 25.234 1 62.19 14 PHE B C 1
ATOM 1528 O O . PHE B 1 14 ? 27.641 36.156 25.328 1 62.19 14 PHE B O 1
ATOM 1535 N N . LEU B 1 15 ? 26.172 37.719 25.734 1 54.19 15 LEU B N 1
ATOM 1536 C CA . LEU B 1 15 ? 25.078 36.75 25.812 1 54.19 15 LEU B CA 1
ATOM 1537 C C . LEU B 1 15 ? 24.703 36.219 24.422 1 54.19 15 LEU B C 1
ATOM 1539 O O . LEU B 1 15 ? 24.031 36.906 23.656 1 54.19 15 LEU B O 1
ATOM 1543 N N . PHE B 1 16 ? 25.391 35.219 23.828 1 55.97 16 PHE B N 1
ATOM 1544 C CA . PHE B 1 16 ? 24.891 34.469 22.688 1 55.97 16 PHE B CA 1
ATOM 1545 C C . PHE B 1 16 ? 23.484 33.969 22.953 1 55.97 16 PHE B C 1
ATOM 1547 O O . PHE B 1 16 ? 23.312 32.906 23.594 1 55.97 16 PHE B O 1
ATOM 1554 N N . PHE B 1 17 ? 22.484 34.844 22.766 1 56.25 17 PHE B N 1
ATOM 1555 C CA . PHE B 1 17 ? 21.125 34.281 22.781 1 56.25 17 PHE B CA 1
ATOM 1556 C C . PHE B 1 17 ? 20.938 33.25 21.672 1 56.25 17 PHE B C 1
ATOM 1558 O O . PHE B 1 17 ? 21.172 33.562 20.5 1 56.25 17 PHE B O 1
ATOM 1565 N N . PRO B 1 18 ? 20.75 31.984 22.016 1 56.59 18 PRO B N 1
ATOM 1566 C CA . PRO B 1 18 ? 20.375 31.094 20.922 1 56.59 18 PRO B CA 1
ATOM 1567 C C . PRO B 1 18 ? 19.172 31.609 20.109 1 56.59 18 PRO B C 1
ATOM 1569 O O . PRO B 1 18 ? 18.156 31.984 20.703 1 56.59 18 PRO B O 1
ATOM 1572 N N . MET B 1 19 ? 19.391 32.094 18.938 1 59.88 19 MET B N 1
ATOM 1573 C CA . MET B 1 19 ? 18.297 32.469 18.047 1 59.88 19 MET B CA 1
ATOM 1574 C C . MET B 1 19 ? 17.234 31.359 18 1 59.88 19 MET B C 1
ATOM 1576 O O . MET B 1 19 ? 17.5 30.266 17.516 1 59.88 19 MET B O 1
ATOM 1580 N N . THR B 1 20 ? 16.297 31.328 18.953 1 63.09 20 THR B N 1
ATOM 1581 C CA . THR B 1 20 ? 15.172 30.391 18.859 1 63.09 20 THR B CA 1
ATOM 1582 C C . THR B 1 20 ? 14.398 30.594 17.562 1 63.09 20 THR B C 1
ATOM 1584 O O . THR B 1 20 ? 13.977 31.719 17.266 1 63.09 20 THR B O 1
ATOM 1587 N N . TYR B 1 21 ? 14.641 29.812 16.5 1 71.12 21 TYR B N 1
ATOM 1588 C CA . TYR B 1 21 ? 13.914 29.922 15.242 1 71.12 21 TYR B CA 1
ATOM 1589 C C . TYR B 1 21 ? 12.445 29.578 15.422 1 71.12 21 TYR B C 1
ATOM 1591 O O . TYR B 1 21 ? 12.109 28.578 16.078 1 71.12 21 TYR B O 1
ATOM 1599 N N . SER B 1 22 ? 11.617 30.547 15.312 1 75.38 22 SER B N 1
ATOM 1600 C CA . SER B 1 22 ? 10.172 30.422 15.461 1 75.38 22 SER B CA 1
ATOM 1601 C C . SER B 1 22 ? 9.484 30.281 14.109 1 75.38 22 SER B C 1
ATOM 1603 O O . SER B 1 22 ? 10.016 30.734 13.086 1 75.38 22 SER B O 1
ATOM 1605 N N . GLU B 1 23 ? 8.438 29.516 14.062 1 82.44 23 GLU B N 1
ATOM 1606 C CA . GLU B 1 23 ? 7.605 29.375 12.875 1 82.44 23 GLU B CA 1
ATOM 1607 C C . GLU B 1 23 ? 6.969 30.719 12.492 1 82.44 23 GLU B C 1
ATOM 1609 O O . GLU B 1 23 ? 6.719 31.562 13.359 1 82.44 23 GLU B O 1
ATOM 1614 N N . ASP B 1 24 ? 6.738 30.922 11.234 1 87.25 24 ASP B N 1
ATOM 1615 C CA . ASP B 1 24 ? 6.043 32.094 10.727 1 87.25 24 ASP B CA 1
ATOM 1616 C C . ASP B 1 24 ? 4.684 32.281 11.406 1 87.25 24 ASP B C 1
ATOM 1618 O O . ASP B 1 24 ? 3.961 31.297 11.609 1 87.25 24 ASP B O 1
ATOM 1622 N N . GLY B 1 25 ? 4.387 33.5 11.75 1 91.06 25 GLY B N 1
ATOM 1623 C CA . GLY B 1 25 ? 3.131 33.812 12.414 1 91.06 25 GLY B CA 1
ATOM 1624 C C . GLY B 1 25 ? 1.914 33.344 11.633 1 91.06 25 GLY B C 1
ATOM 1625 O O . GLY B 1 25 ? 0.936 32.875 12.219 1 91.06 25 GLY B O 1
ATOM 1626 N N . VAL B 1 26 ? 1.955 33.5 10.344 1 93.25 26 VAL B N 1
ATOM 1627 C CA . VAL B 1 26 ? 0.847 33.094 9.484 1 93.25 26 VAL B CA 1
ATOM 1628 C C . VAL B 1 26 ? 0.636 31.594 9.594 1 93.25 26 VAL B C 1
ATOM 1630 O O . VAL B 1 26 ? -0.501 31.125 9.688 1 93.25 26 VAL B O 1
ATOM 1633 N N . VAL B 1 27 ? 1.736 30.906 9.602 1 96.19 27 VAL B N 1
ATOM 1634 C CA . VAL B 1 27 ? 1.673 29.453 9.695 1 96.19 27 VAL B CA 1
ATOM 1635 C C . VAL B 1 27 ? 1.136 29.047 11.07 1 96.19 27 VAL B C 1
ATOM 1637 O O . VAL B 1 27 ? 0.252 28.188 11.172 1 96.19 27 VAL B O 1
ATOM 1640 N N . LYS B 1 28 ? 1.645 29.656 12.07 1 94.19 28 LYS B N 1
ATOM 1641 C CA . LYS B 1 28 ? 1.17 29.375 13.422 1 94.19 28 LYS B CA 1
ATOM 1642 C C . LYS B 1 28 ? -0.337 29.594 13.523 1 94.19 28 LYS B C 1
ATOM 1644 O O . LYS B 1 28 ? -1.058 28.734 14.031 1 94.19 28 LYS B O 1
ATOM 1649 N N . GLN B 1 29 ? -0.76 30.688 13.094 1 94.56 29 GLN B N 1
ATOM 1650 C CA . GLN B 1 29 ? -2.186 30.984 13.141 1 94.56 29 GLN B CA 1
ATOM 1651 C C . GLN B 1 29 ? -2.996 29.953 12.367 1 94.56 29 GLN B C 1
ATOM 1653 O O . GLN B 1 29 ? -4.051 29.516 12.836 1 94.56 29 GLN B O 1
ATOM 1658 N N . ALA B 1 30 ? -2.551 29.594 11.266 1 96 30 ALA B N 1
ATOM 1659 C CA . ALA B 1 30 ? -3.236 28.609 10.422 1 96 30 ALA B CA 1
ATOM 1660 C C . ALA B 1 30 ? -3.322 27.266 11.125 1 96 30 ALA B C 1
ATOM 1662 O O . ALA B 1 30 ? -4.363 26.594 11.086 1 96 30 ALA B O 1
ATOM 1663 N N . LEU B 1 31 ? -2.234 26.875 11.773 1 95.25 31 LEU B N 1
ATOM 1664 C CA . LEU B 1 31 ? -2.193 25.578 12.453 1 95.25 31 LEU B CA 1
ATOM 1665 C C . LEU B 1 31 ? -3.094 25.578 13.68 1 95.25 31 LEU B C 1
ATOM 1667 O O . LEU B 1 31 ? -3.717 24.562 14 1 95.25 31 LEU B O 1
ATOM 1671 N N . VAL B 1 32 ? -3.143 26.688 14.352 1 92.5 32 VAL B N 1
ATOM 1672 C CA . VAL B 1 32 ? -4.07 26.812 15.469 1 92.5 32 VAL B CA 1
ATOM 1673 C C . VAL B 1 32 ? -5.508 26.672 14.969 1 92.5 32 VAL B C 1
ATOM 1675 O O . VAL B 1 32 ? -6.324 25.969 15.57 1 92.5 32 VAL B O 1
ATOM 1678 N N . ARG B 1 33 ? -5.816 27.359 13.82 1 90.62 33 ARG B N 1
ATOM 1679 C CA . ARG B 1 33 ? -7.133 27.25 13.203 1 90.62 33 ARG B CA 1
ATOM 1680 C C . ARG B 1 33 ? -7.438 25.812 12.82 1 90.62 33 ARG B C 1
ATOM 1682 O O . ARG B 1 33 ? -8.547 25.312 13.047 1 90.62 33 ARG B O 1
ATOM 1689 N N . PHE B 1 34 ? -6.496 25.156 12.266 1 92.19 34 PHE B N 1
ATOM 1690 C CA . PHE B 1 34 ? -6.574 23.734 11.898 1 92.19 34 PHE B CA 1
ATOM 1691 C C . PHE B 1 34 ? -6.977 22.891 13.102 1 92.19 34 PHE B C 1
ATOM 1693 O O . PHE B 1 34 ? -7.926 22.109 13.023 1 92.19 34 PHE B O 1
ATOM 1700 N N . MET B 1 35 ? -6.309 23.062 14.18 1 91.56 35 MET B N 1
ATOM 1701 C CA . MET B 1 35 ? -6.555 22.266 15.367 1 91.56 35 MET B CA 1
ATOM 1702 C C . MET B 1 35 ? -7.879 22.641 16.016 1 91.56 35 MET B C 1
ATOM 1704 O O . MET B 1 35 ? -8.578 21.781 16.562 1 91.56 35 MET B O 1
ATOM 1708 N N . ASP B 1 36 ? -8.25 23.891 15.914 1 87.19 36 ASP B N 1
ATOM 1709 C CA . ASP B 1 36 ? -9.492 24.375 16.5 1 87.19 36 ASP B CA 1
ATOM 1710 C C . ASP B 1 36 ? -10.703 23.672 15.898 1 87.19 36 ASP B C 1
ATOM 1712 O O . ASP B 1 36 ? -11.703 23.438 16.578 1 87.19 36 ASP B O 1
ATOM 1716 N N . GLN B 1 37 ? -10.531 23.266 14.734 1 86.38 37 GLN B N 1
ATOM 1717 C CA . GLN B 1 37 ? -11.633 22.625 14.031 1 86.38 37 GLN B CA 1
ATOM 1718 C C . GLN B 1 37 ? -11.742 21.156 14.406 1 86.38 37 GLN B C 1
ATOM 1720 O O . GLN B 1 37 ? -12.781 20.531 14.188 1 86.38 37 GLN B O 1
ATOM 1725 N N . LEU B 1 38 ? -10.742 20.578 14.922 1 88.75 38 LEU B N 1
ATOM 1726 C CA . LEU B 1 38 ? -10.68 19.141 15.133 1 88.75 38 LEU B CA 1
ATOM 1727 C C . LEU B 1 38 ? -10.898 18.797 16.609 1 88.75 38 LEU B C 1
ATOM 1729 O O . LEU B 1 38 ? -11.289 17.672 16.938 1 88.75 38 LEU B O 1
ATOM 1733 N N . ALA B 1 39 ? -10.648 19.719 17.422 1 72.88 39 ALA B N 1
ATOM 1734 C CA . ALA B 1 39 ? -10.664 19.422 18.859 1 72.88 39 ALA B CA 1
ATOM 1735 C C . ALA B 1 39 ? -11.93 19.984 19.516 1 72.88 39 ALA B C 1
ATOM 1737 O O . ALA B 1 39 ? -12.031 20.016 20.734 1 72.88 39 ALA B O 1
ATOM 1738 N N . VAL B 1 40 ? -12.914 20.25 18.516 1 63.56 40 VAL B N 1
ATOM 1739 C CA . VAL B 1 40 ? -14.141 20.812 19.078 1 63.56 40 VAL B CA 1
ATOM 1740 C C . VAL B 1 40 ? -14.852 19.766 19.922 1 63.56 40 VAL B C 1
ATOM 1742 O O . VAL B 1 40 ? -15.062 18.641 19.469 1 63.56 40 VAL B O 1
ATOM 1745 N N . GLY B 1 41 ? -15.047 20.109 21.281 1 59.44 41 GLY B N 1
ATOM 1746 C CA . GLY B 1 41 ? -15.867 19.344 22.203 1 59.44 41 GLY B CA 1
ATOM 1747 C C . GLY B 1 41 ? -15.07 18.375 23.062 1 59.44 41 GLY B C 1
ATOM 1748 O O . GLY B 1 41 ? -15.633 17.594 23.828 1 59.44 41 GLY B O 1
ATOM 1749 N N . ASN B 1 42 ? -13.953 18.016 22.547 1 54.22 42 ASN B N 1
ATOM 1750 C CA . ASN B 1 42 ? -13.266 17.094 23.453 1 54.22 42 ASN B CA 1
ATOM 1751 C C . ASN B 1 42 ? -12.68 17.812 24.656 1 54.22 42 ASN B C 1
ATOM 1753 O O . ASN B 1 42 ? -11.695 18.547 24.531 1 54.22 42 ASN B O 1
ATOM 1757 N N . PRO B 1 43 ? -13.555 17.969 25.719 1 51.19 43 PRO B N 1
ATOM 1758 C CA . PRO B 1 43 ? -13.148 18.672 26.938 1 51.19 43 PRO B CA 1
ATOM 1759 C C . PRO B 1 43 ? -11.703 18.391 27.328 1 51.19 43 PRO B C 1
ATOM 1761 O O . PRO B 1 43 ? -11.055 19.234 27.953 1 51.19 43 PRO B O 1
ATOM 1764 N N . GLN B 1 44 ? -11.383 17.109 27.344 1 52.19 44 GLN B N 1
ATOM 1765 C CA . GLN B 1 44 ? -10.086 16.75 27.922 1 52.19 44 GLN B CA 1
ATOM 1766 C C . GLN B 1 44 ? -8.945 17.297 27.078 1 52.19 44 GLN B C 1
ATOM 1768 O O . GLN B 1 44 ? -7.852 17.547 27.594 1 52.19 44 GLN B O 1
ATOM 1773 N N . ARG B 1 45 ? -9.141 17.203 25.719 1 55.28 45 ARG B N 1
ATOM 1774 C CA . ARG B 1 45 ? -8 17.469 24.859 1 55.28 45 ARG B CA 1
ATOM 1775 C C . ARG B 1 45 ? -7.957 18.938 24.438 1 55.28 45 ARG B C 1
ATOM 1777 O O . ARG B 1 45 ? -8.594 19.328 23.453 1 55.28 45 ARG B O 1
ATOM 1784 N N . ASN B 1 46 ? -8.047 19.781 25.438 1 62.25 46 ASN B N 1
ATOM 1785 C CA . ASN B 1 46 ? -7.914 21.203 25.156 1 62.25 46 ASN B CA 1
ATOM 1786 C C . ASN B 1 46 ? -6.652 21.5 24.344 1 62.25 46 ASN B C 1
ATOM 1788 O O . ASN B 1 46 ? -5.555 21.094 24.734 1 62.25 46 ASN B O 1
ATOM 1792 N N . ALA B 1 47 ? -6.906 21.688 23 1 65.5 47 ALA B N 1
ATOM 1793 C CA . ALA B 1 47 ? -5.832 22.094 22.094 1 65.5 47 ALA B CA 1
ATOM 1794 C C . ALA B 1 47 ? -4.824 23 22.797 1 65.5 47 ALA B C 1
ATOM 1796 O O . ALA B 1 47 ? -3.619 22.891 22.562 1 65.5 47 ALA B O 1
ATOM 1797 N N . TRP B 1 48 ? -5.418 23.672 23.828 1 68.69 48 TRP B N 1
ATOM 1798 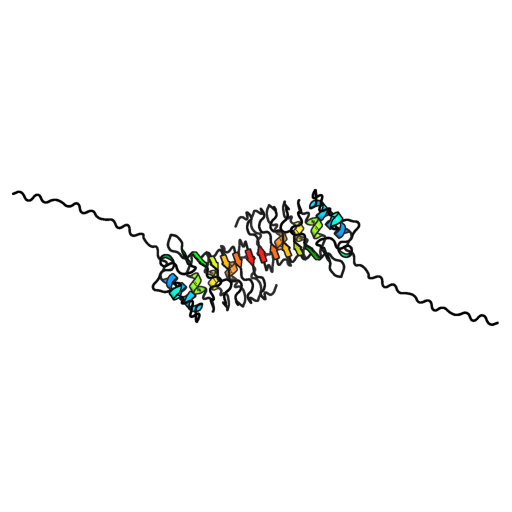C CA . TRP B 1 48 ? -4.555 24.578 24.578 1 68.69 48 TRP B CA 1
ATOM 1799 C C . TRP B 1 48 ? -3.553 23.797 25.422 1 68.69 48 TRP B C 1
ATOM 1801 O O . TRP B 1 48 ? -2.373 24.141 25.484 1 68.69 48 TRP B O 1
ATOM 1811 N N . TYR B 1 49 ? -4.043 22.625 25.797 1 74.38 49 TYR B N 1
ATOM 1812 C CA . TYR B 1 49 ? -3.154 21.828 26.641 1 74.38 49 TYR B CA 1
ATOM 1813 C C . TYR B 1 49 ? -2.129 21.094 25.781 1 74.38 49 TYR B C 1
ATOM 1815 O O . TYR B 1 49 ? -1.058 20.719 26.266 1 74.38 49 TYR B O 1
ATOM 1823 N N . TRP B 1 50 ? -2.51 21.031 24.562 1 86.75 50 TRP B N 1
ATOM 1824 C CA . TRP B 1 50 ? -1.594 20.375 23.656 1 86.75 50 TRP B CA 1
ATOM 1825 C C . TRP B 1 50 ? -0.609 21.375 23.047 1 86.75 50 TRP B C 1
ATOM 1827 O O . TRP B 1 50 ? 0.272 21 22.266 1 86.75 50 TRP B O 1
ATOM 1837 N N . GLY B 1 51 ? -0.81 22.625 23.453 1 89.06 51 GLY B N 1
ATOM 1838 C CA . GLY B 1 51 ? 0.116 23.672 23.031 1 89.06 51 GLY B CA 1
ATOM 1839 C C . GLY B 1 51 ? -0.315 24.375 21.766 1 89.06 51 GLY B C 1
ATOM 1840 O O . GLY B 1 51 ? 0.305 25.359 21.359 1 89.06 51 GLY B O 1
ATOM 1841 N N . TRP B 1 52 ? -1.37 23.859 21.203 1 91.69 52 TRP B N 1
ATOM 1842 C CA . TRP B 1 52 ? -1.857 24.422 19.953 1 91.69 52 TRP B CA 1
ATOM 1843 C C . TRP B 1 52 ? -2.631 25.719 20.203 1 91.69 52 TRP B C 1
ATOM 1845 O O . TRP B 1 52 ? -3.861 25.734 20.109 1 91.69 52 TRP B O 1
ATOM 1855 N N . ASN B 1 53 ? -1.913 26.797 20.484 1 89.19 53 ASN B N 1
ATOM 1856 C CA . ASN B 1 53 ? -2.523 28.094 20.75 1 89.19 53 ASN B CA 1
ATOM 1857 C C . ASN B 1 53 ? -1.604 29.234 20.328 1 89.19 53 ASN B C 1
ATOM 1859 O O . ASN B 1 53 ? -0.425 29.016 20.047 1 89.19 53 ASN B O 1
ATOM 1863 N N . LEU B 1 54 ? -2.18 30.469 20.312 1 90 54 LEU B N 1
ATOM 1864 C CA . LEU B 1 54 ? -1.451 31.609 19.766 1 90 54 LEU B CA 1
ATOM 1865 C C . LEU B 1 54 ? -0.449 32.156 20.781 1 90 54 LEU B C 1
ATOM 1867 O O . LEU B 1 54 ? 0.431 32.938 20.438 1 90 54 LEU B O 1
ATOM 1871 N N . ALA B 1 55 ? -0.441 31.672 21.953 1 88.25 55 ALA B N 1
ATOM 1872 C CA . ALA B 1 55 ? 0.468 32.125 23 1 88.25 55 ALA B CA 1
ATOM 1873 C C . ALA B 1 55 ? 1.749 31.297 23.016 1 88.25 55 ALA B C 1
ATOM 1875 O O . ALA B 1 55 ? 2.701 31.625 23.734 1 88.25 55 ALA B O 1
ATOM 1876 N N . SER B 1 56 ? 1.729 30.266 22.266 1 90.38 56 SER B N 1
ATOM 1877 C CA . SER B 1 56 ? 2.881 29.375 22.188 1 90.38 56 SER B CA 1
ATOM 1878 C C . SER B 1 56 ? 3.369 29.234 20.75 1 90.38 56 SER B C 1
ATOM 1880 O O . SER B 1 56 ? 2.891 29.922 19.844 1 90.38 56 SER B O 1
ATOM 1882 N N . ASP B 1 57 ? 4.492 28.469 20.609 1 92.44 57 ASP B N 1
ATOM 1883 C CA . ASP B 1 57 ? 5.09 28.25 19.297 1 92.44 57 ASP B CA 1
ATOM 1884 C C . ASP B 1 57 ? 5.289 26.75 19.031 1 92.44 57 ASP B C 1
ATOM 1886 O O . ASP B 1 57 ? 5.754 26.016 19.906 1 92.44 57 ASP B O 1
ATOM 1890 N N . PRO B 1 58 ? 4.875 26.375 17.797 1 94.31 58 PRO B N 1
ATOM 1891 C CA . PRO B 1 58 ? 4.996 24.953 17.547 1 94.31 58 PRO B CA 1
ATOM 1892 C C . PRO B 1 58 ? 6.434 24.438 17.672 1 94.31 58 PRO B C 1
ATOM 1894 O O . PRO B 1 58 ? 6.66 23.281 18.016 1 94.31 58 PRO B O 1
ATOM 1897 N N . CYS B 1 59 ? 7.355 25.25 17.469 1 94.62 59 CYS B N 1
ATOM 1898 C CA . CYS B 1 59 ? 8.734 24.781 17.375 1 94.62 59 CYS B CA 1
ATOM 1899 C C . CYS B 1 59 ? 9.5 25.078 18.656 1 94.62 59 CYS B C 1
ATOM 1901 O O . CYS B 1 59 ? 10.461 24.391 19 1 94.62 59 CYS B O 1
ATOM 1903 N N . THR B 1 60 ? 9.039 26 19.422 1 91.31 60 THR B N 1
ATOM 1904 C CA . THR B 1 60 ? 9.766 26.344 20.641 1 91.31 60 THR B CA 1
ATOM 1905 C C . THR B 1 60 ? 9.023 25.844 21.875 1 91.31 60 THR B C 1
ATOM 1907 O O . THR B 1 60 ? 9.633 25.594 22.906 1 91.31 60 THR B O 1
ATOM 1910 N N . SER B 1 61 ? 7.629 25.734 21.859 1 85.19 61 SER B N 1
ATOM 1911 C CA . SER B 1 61 ? 6.82 25.328 23 1 85.19 61 SER B CA 1
ATOM 1912 C C . SER B 1 61 ? 6.441 23.859 22.922 1 85.19 61 SER B C 1
ATOM 1914 O O . SER B 1 61 ? 5.746 23.328 23.797 1 85.19 61 SER B O 1
ATOM 1916 N N . ILE B 1 62 ? 6.855 23.031 21.891 1 81.44 62 ILE B N 1
ATOM 1917 C CA . ILE B 1 62 ? 6.676 21.578 21.734 1 81.44 62 ILE B CA 1
ATOM 1918 C C . ILE B 1 62 ? 5.188 21.266 21.609 1 81.44 62 ILE B C 1
ATOM 1920 O O . ILE B 1 62 ? 4.621 20.578 22.469 1 81.44 62 ILE B O 1
ATOM 1924 N N . TRP B 1 63 ? 4.508 21.75 20.766 1 92.94 63 TRP B N 1
ATOM 1925 C CA . TRP B 1 63 ? 3.139 21.328 20.5 1 92.94 63 TRP B CA 1
ATOM 1926 C C . TRP B 1 63 ? 3.043 19.812 20.391 1 92.94 63 TRP B C 1
ATOM 1928 O O . TRP B 1 63 ? 3.9 19.172 19.797 1 92.94 63 TRP B O 1
ATOM 1938 N N . GLN B 1 64 ? 2.023 19.328 21.062 1 91.62 64 GLN B N 1
ATOM 1939 C CA . GLN B 1 64 ? 1.817 17.891 20.984 1 91.62 64 GLN B CA 1
ATOM 1940 C C . GLN B 1 64 ? 1.763 17.422 19.547 1 91.62 64 GLN B C 1
ATOM 1942 O O . GLN B 1 64 ? 1.013 17.969 18.734 1 91.62 64 GLN B O 1
ATOM 1947 N N . GLY B 1 65 ? 2.621 16.406 19.234 1 95.75 65 GLY B N 1
ATOM 1948 C CA . GLY B 1 65 ? 2.561 15.75 17.938 1 95.75 65 GLY B CA 1
ATOM 1949 C C . GLY B 1 65 ? 3.311 16.5 16.859 1 95.75 65 GLY B C 1
ATOM 1950 O O . GLY B 1 65 ? 3.32 16.078 15.703 1 95.75 65 GLY B O 1
ATOM 1951 N N . VAL B 1 66 ? 3.951 17.688 17.25 1 96.5 66 VAL B N 1
ATOM 1952 C CA . VAL B 1 66 ? 4.605 18.5 16.234 1 96.5 66 VAL B CA 1
ATOM 1953 C C . VAL B 1 66 ? 6.121 18.406 16.391 1 96.5 66 VAL B C 1
ATOM 1955 O O . VAL B 1 66 ? 6.641 18.469 17.516 1 96.5 66 VAL B O 1
ATOM 1958 N N . THR B 1 67 ? 6.801 18.109 15.305 1 97.06 67 THR B N 1
ATOM 1959 C CA . THR B 1 67 ? 8.258 18.172 15.242 1 97.06 67 THR B CA 1
ATOM 1960 C C . THR B 1 67 ? 8.711 19.188 14.203 1 97.06 67 THR B C 1
ATOM 1962 O O . THR B 1 67 ? 8.148 19.281 13.109 1 97.06 67 THR B O 1
ATOM 1965 N N . CYS B 1 68 ? 9.742 20.016 14.602 1 96.75 68 CYS B N 1
ATOM 1966 C CA . CYS B 1 68 ? 10.234 21.078 13.734 1 96.75 68 CYS B CA 1
ATOM 1967 C C . CYS B 1 68 ? 11.664 20.797 13.281 1 96.75 68 CYS B C 1
ATOM 1969 O O . CYS B 1 68 ? 12.359 19.984 13.883 1 96.75 68 CYS B O 1
ATOM 1971 N N . SER B 1 69 ? 11.969 21.422 12.117 1 95.75 69 SER B N 1
ATOM 1972 C CA . SER B 1 69 ? 13.367 21.438 11.695 1 95.75 69 SER B CA 1
ATOM 1973 C C . SER B 1 69 ? 14.203 22.344 12.594 1 95.75 69 SER B C 1
ATOM 1975 O O . SER B 1 69 ? 13.656 23.078 13.406 1 95.75 69 SER B O 1
ATOM 1977 N N . ASP B 1 70 ? 15.539 22.234 12.43 1 93.31 70 ASP B N 1
ATOM 1978 C CA . ASP B 1 70 ? 16.453 23.078 13.188 1 93.31 70 ASP B CA 1
ATOM 1979 C C . ASP B 1 70 ? 16.25 24.562 12.852 1 93.31 70 ASP B C 1
ATOM 1981 O O . ASP B 1 70 ? 16.516 25.438 13.672 1 93.31 70 ASP B O 1
ATOM 1985 N N . GLU B 1 71 ? 15.703 24.875 11.688 1 92.88 71 GLU B N 1
ATOM 1986 C CA . GLU B 1 71 ? 15.492 26.234 11.227 1 92.88 71 GLU B CA 1
ATOM 1987 C C . GLU B 1 71 ? 14.148 26.781 11.703 1 92.88 71 GLU B C 1
ATOM 1989 O O . GLU B 1 71 ? 13.805 27.938 11.445 1 92.88 71 GLU B O 1
ATOM 1994 N N . GLY B 1 72 ? 13.375 25.922 12.438 1 93.75 72 GLY B N 1
ATOM 1995 C CA . GLY B 1 72 ? 12.141 26.406 13.039 1 93.75 72 GLY B CA 1
ATOM 1996 C C . GLY B 1 72 ? 10.93 26.219 12.148 1 93.75 72 GLY B C 1
ATOM 1997 O O . GLY B 1 72 ? 9.938 26.938 12.281 1 93.75 72 GLY B O 1
ATOM 1998 N N . TYR B 1 73 ? 10.984 25.234 11.203 1 95.81 73 TYR B N 1
ATOM 1999 C CA . TYR B 1 73 ? 9.844 24.938 10.336 1 95.81 73 TYR B CA 1
ATOM 2000 C C . TYR B 1 73 ? 9.141 23.656 10.766 1 95.81 73 TYR B C 1
ATOM 2002 O O . TYR B 1 73 ? 9.797 22.688 11.133 1 95.81 73 TYR B O 1
ATOM 2010 N N . VAL B 1 74 ? 7.836 23.656 10.758 1 97.5 74 VAL B N 1
ATOM 2011 C CA . VAL B 1 74 ? 7.078 22.453 11.086 1 97.5 74 VAL B CA 1
ATOM 2012 C C . VAL B 1 74 ? 7.281 21.406 9.992 1 97.5 74 VAL B C 1
ATOM 2014 O O . VAL B 1 74 ? 6.988 21.656 8.82 1 97.5 74 VAL B O 1
ATOM 2017 N N . LYS B 1 75 ? 7.738 20.188 10.406 1 98.06 75 LYS B N 1
ATOM 2018 C CA . LYS B 1 75 ? 8.055 19.125 9.445 1 98.06 75 LYS B CA 1
ATOM 2019 C C . LYS B 1 75 ? 7.117 17.938 9.609 1 98.06 75 LYS B C 1
ATOM 2021 O O . LYS B 1 75 ? 6.793 17.25 8.633 1 98.06 75 LYS B O 1
ATOM 2026 N N . VAL B 1 76 ? 6.762 17.703 10.836 1 98.31 76 VAL B N 1
ATOM 2027 C CA . VAL B 1 76 ? 6.023 16.484 11.148 1 98.31 76 VAL B CA 1
ATOM 2028 C C . VAL B 1 76 ? 4.848 16.812 12.062 1 98.31 76 VAL B C 1
ATOM 2030 O O . VAL B 1 76 ? 4.996 17.562 13.031 1 98.31 76 VAL B O 1
ATOM 2033 N N . ILE B 1 77 ? 3.711 16.328 11.758 1 97.69 77 ILE B N 1
ATOM 2034 C CA . ILE B 1 77 ? 2.541 16.344 12.633 1 97.69 77 ILE B CA 1
ATOM 2035 C C . ILE B 1 77 ? 1.998 14.922 12.781 1 97.69 77 ILE B C 1
ATOM 2037 O O . ILE B 1 77 ? 1.533 14.32 11.805 1 97.69 77 ILE B O 1
ATOM 2041 N N . VAL B 1 78 ? 2.115 14.375 13.945 1 97.5 78 VAL B N 1
ATOM 2042 C CA . VAL B 1 78 ? 1.615 13.039 14.242 1 97.5 78 VAL B CA 1
ATOM 2043 C C . VAL B 1 78 ? 0.59 13.109 15.367 1 97.5 78 VAL B C 1
ATOM 2045 O O . VAL B 1 78 ? 0.948 13.336 16.531 1 97.5 78 VAL B O 1
ATOM 2048 N N . LEU B 1 79 ? -0.629 12.922 15.039 1 95.12 79 LEU B N 1
ATOM 2049 C CA . LEU B 1 79 ? -1.735 13 15.992 1 95.12 79 LEU B CA 1
ATOM 2050 C C . LEU B 1 79 ? -2.635 11.773 15.875 1 95.12 79 LEU B C 1
ATOM 2052 O O . LEU B 1 79 ? -3.857 11.875 15.992 1 95.12 79 LEU B O 1
ATOM 2056 N N . HIS B 1 80 ? -2.062 10.672 15.523 1 94.56 80 HIS B N 1
ATOM 2057 C CA . HIS B 1 80 ? -2.848 9.445 15.438 1 94.56 80 HIS B CA 1
ATOM 2058 C C . HIS B 1 80 ? -3.447 9.078 16.797 1 94.56 80 HIS B C 1
ATOM 2060 O O . HIS B 1 80 ? -2.824 9.297 17.828 1 94.56 80 HIS B O 1
ATOM 2066 N N . GLU B 1 81 ? -4.688 8.586 16.766 1 92.88 81 GLU B N 1
ATOM 2067 C CA . GLU B 1 81 ? -5.395 8.125 17.953 1 92.88 81 GLU B CA 1
ATOM 2068 C C . GLU B 1 81 ? -5.484 9.227 19 1 92.88 81 GLU B C 1
ATOM 2070 O O . GLU B 1 81 ? -5.219 8.992 20.188 1 92.88 81 GLU B O 1
ATOM 2075 N N . SER B 1 82 ? -5.812 10.383 18.547 1 91.06 82 SER B N 1
ATOM 2076 C CA . SER B 1 82 ? -5.848 11.531 19.438 1 91.06 82 SER B CA 1
ATOM 2077 C C . SER B 1 82 ? -7.281 11.953 19.75 1 91.06 82 SER B C 1
ATOM 2079 O O . SER B 1 82 ? -7.516 13.062 20.234 1 91.06 82 SER B O 1
ATOM 2081 N N . SER B 1 83 ? -8.195 11.094 19.375 1 90.19 83 SER B N 1
ATOM 2082 C CA . SER B 1 83 ? -9.609 11.32 19.625 1 90.19 83 SER B CA 1
ATOM 2083 C C . SER B 1 83 ? -10.094 12.609 18.969 1 90.19 83 SER B C 1
ATOM 2085 O O . SER B 1 83 ? -10.898 13.344 19.531 1 90.19 83 SER B O 1
ATOM 2087 N N . LEU B 1 84 ? -9.516 12.914 17.812 1 92.06 84 LEU B N 1
ATOM 2088 C CA . LEU B 1 84 ? -9.914 14.094 17.047 1 92.06 84 LEU B CA 1
ATOM 2089 C C . LEU B 1 84 ? -11.203 13.828 16.281 1 92.06 84 LEU B C 1
ATOM 2091 O O . LEU B 1 84 ? -11.484 12.695 15.898 1 92.06 84 LEU B O 1
ATOM 2095 N N . SER B 1 85 ? -11.953 14.922 16.156 1 92.69 85 SER B N 1
ATOM 2096 C CA . SER B 1 85 ? -13.195 14.859 15.391 1 92.69 85 SER B CA 1
ATOM 2097 C C . SER B 1 85 ? -13.391 16.109 14.547 1 92.69 85 SER B C 1
ATOM 2099 O O . SER B 1 85 ? -12.75 17.141 14.797 1 92.69 85 SER B O 1
ATOM 2101 N N . GLY B 1 86 ? -14.211 15.984 13.492 1 93.62 86 GLY B N 1
ATOM 2102 C CA . GLY B 1 86 ? -14.477 17.125 12.641 1 93.62 86 GLY B CA 1
ATOM 2103 C C . GLY B 1 86 ? -13.891 16.984 11.25 1 93.62 86 GLY B C 1
ATOM 2104 O O . GLY B 1 86 ? -13.617 15.875 10.797 1 93.62 86 GLY B O 1
ATOM 2105 N N . THR B 1 87 ? -13.828 18.125 10.516 1 95 87 THR B N 1
ATOM 2106 C CA . THR B 1 87 ? -13.305 18.156 9.156 1 95 87 THR B CA 1
ATOM 2107 C C . THR B 1 87 ? -11.969 18.875 9.102 1 95 87 THR B C 1
ATOM 2109 O O . THR B 1 87 ? -11.727 19.812 9.883 1 95 87 THR B O 1
ATOM 2112 N N . ILE B 1 88 ? -11.156 18.469 8.172 1 95.75 88 ILE B N 1
ATOM 2113 C CA . ILE B 1 88 ? -9.82 19.047 8.07 1 95.75 88 ILE B CA 1
ATOM 2114 C C . ILE B 1 88 ? -9.836 20.25 7.129 1 95.75 88 ILE B C 1
ATOM 2116 O O . ILE B 1 88 ? -10.383 20.172 6.027 1 95.75 88 ILE B O 1
ATOM 2120 N N . ASP B 1 89 ? -9.305 21.281 7.645 1 95.94 89 ASP B N 1
ATOM 2121 C CA . ASP B 1 89 ? -9.031 22.438 6.793 1 95.94 89 ASP B CA 1
ATOM 2122 C C . ASP B 1 89 ? -7.664 22.328 6.129 1 95.94 89 ASP B C 1
ATOM 2124 O O . ASP B 1 89 ? -6.676 22.859 6.645 1 95.94 89 ASP B O 1
ATOM 2128 N N . PHE B 1 90 ? -7.547 21.766 4.953 1 97 90 PHE B N 1
ATOM 2129 C CA . PHE B 1 90 ? -6.277 21.516 4.281 1 97 90 PHE B CA 1
ATOM 2130 C C . PHE B 1 90 ? -5.637 22.812 3.82 1 97 90 PHE B C 1
ATOM 2132 O O . PHE B 1 90 ? -4.41 22.906 3.723 1 97 90 PHE B O 1
ATOM 2139 N N . ALA B 1 91 ? -6.457 23.828 3.564 1 96.44 91 ALA B N 1
ATOM 2140 C CA . ALA B 1 91 ? -5.91 25.141 3.184 1 96.44 91 ALA B CA 1
ATOM 2141 C C . ALA B 1 91 ? -5.074 25.734 4.309 1 96.44 91 ALA B C 1
ATOM 2143 O O . ALA B 1 91 ? -3.994 26.281 4.066 1 96.44 91 ALA B O 1
ATOM 2144 N N . SER B 1 92 ? -5.617 25.578 5.473 1 96.38 92 SER B N 1
ATOM 2145 C CA . SER B 1 92 ? -4.875 26.062 6.629 1 96.38 92 SER B CA 1
ATOM 2146 C C . SER B 1 92 ? -3.66 25.188 6.918 1 96.38 92 SER B C 1
ATOM 2148 O O . SER B 1 92 ? -2.555 25.703 7.125 1 96.38 92 SER B O 1
ATOM 2150 N N . LEU B 1 93 ? -3.789 23.906 6.879 1 97.44 93 LEU B N 1
ATOM 2151 C CA . LEU B 1 93 ? -2.723 22.969 7.195 1 97.44 93 LEU B CA 1
ATOM 2152 C C . LEU B 1 93 ? -1.533 23.156 6.262 1 97.44 93 LEU B C 1
ATOM 2154 O O . LEU B 1 93 ? -0.386 23.203 6.711 1 97.44 93 LEU B O 1
ATOM 2158 N N . CYS B 1 94 ? -1.861 23.344 4.973 1 97.94 94 CYS B N 1
ATOM 2159 C CA . CYS B 1 94 ? -0.799 23.297 3.977 1 97.94 94 CYS B CA 1
ATOM 2160 C C . CYS B 1 94 ? -0.145 24.672 3.822 1 97.94 94 CYS B C 1
ATOM 2162 O O . CYS B 1 94 ? 0.714 24.859 2.959 1 97.94 94 CYS B O 1
ATOM 2164 N N . LYS B 1 95 ? -0.535 25.594 4.645 1 97.56 95 LYS B N 1
ATOM 2165 C CA . LYS B 1 95 ? 0.285 26.781 4.797 1 97.56 95 LYS B CA 1
ATOM 2166 C C . LYS B 1 95 ? 1.66 26.438 5.363 1 97.56 95 LYS B C 1
ATOM 2168 O O . LYS B 1 95 ? 2.615 27.203 5.191 1 97.56 95 LYS B O 1
ATOM 2173 N N . ALA B 1 96 ? 1.689 25.328 6.09 1 97.44 96 ALA B N 1
ATOM 2174 C CA . ALA B 1 96 ? 2.986 24.797 6.5 1 97.44 96 ALA B CA 1
ATOM 2175 C C . ALA B 1 96 ? 3.705 24.141 5.328 1 97.44 96 ALA B C 1
ATOM 2177 O O . ALA B 1 96 ? 3.691 22.906 5.191 1 97.44 96 ALA B O 1
ATOM 2178 N N . LYS B 1 97 ? 4.422 24.906 4.652 1 96.69 97 LYS B N 1
ATOM 2179 C CA . LYS B 1 97 ? 4.992 24.5 3.373 1 96.69 97 LYS B CA 1
ATOM 2180 C C . LYS B 1 97 ? 6.066 23.438 3.568 1 96.69 97 LYS B C 1
ATOM 2182 O O . LYS B 1 97 ? 6.371 22.672 2.646 1 96.69 97 LYS B O 1
ATOM 2187 N N . SER B 1 98 ? 6.629 23.328 4.77 1 97.19 98 SER B N 1
ATOM 2188 C CA . SER B 1 98 ? 7.727 22.406 5.027 1 97.19 98 SER B CA 1
ATOM 2189 C C . SER B 1 98 ? 7.215 21.062 5.562 1 97.19 98 SER B C 1
ATOM 2191 O O . SER B 1 98 ? 8 20.141 5.801 1 97.19 98 SER B O 1
ATOM 2193 N N . LEU B 1 99 ? 5.914 20.938 5.703 1 98.25 99 LEU B N 1
ATOM 2194 C CA . LEU B 1 99 ? 5.34 19.75 6.297 1 98.25 99 LEU B CA 1
ATOM 2195 C C . LEU B 1 99 ? 5.633 18.516 5.438 1 98.25 99 LEU B C 1
ATOM 2197 O O . LEU B 1 99 ? 5.277 18.484 4.258 1 98.25 99 LEU B O 1
ATOM 2201 N N . GLN B 1 100 ? 6.23 17.484 6.02 1 98.44 100 GLN B N 1
ATOM 2202 C CA . GLN B 1 100 ? 6.641 16.281 5.301 1 98.44 100 GLN B CA 1
ATOM 2203 C C . GLN B 1 100 ? 5.781 15.086 5.699 1 98.44 100 GLN B C 1
ATOM 2205 O O . GLN B 1 100 ? 5.445 14.25 4.855 1 98.44 100 GLN B O 1
ATOM 2210 N N . ILE B 1 101 ? 5.441 15.023 6.98 1 98.62 101 ILE B N 1
ATOM 2211 C CA . ILE B 1 101 ? 4.688 13.875 7.465 1 98.62 101 ILE B CA 1
ATOM 2212 C C . ILE B 1 101 ? 3.42 14.352 8.172 1 98.62 101 ILE B C 1
ATOM 2214 O O . ILE B 1 101 ? 3.488 15.172 9.094 1 98.62 101 ILE B O 1
ATOM 2218 N N . LEU B 1 102 ? 2.334 13.883 7.758 1 98.69 102 LEU B N 1
ATOM 2219 C CA . LEU B 1 102 ? 1.065 14.094 8.445 1 98.69 102 LEU B CA 1
ATOM 2220 C C . LEU B 1 102 ? 0.41 12.758 8.789 1 98.69 102 LEU B C 1
ATOM 2222 O O . LEU B 1 102 ? 0.112 11.961 7.895 1 98.69 102 LEU B O 1
ATOM 2226 N N . SER B 1 103 ? 0.211 12.477 10.039 1 98.56 103 SER B N 1
ATOM 2227 C CA . SER B 1 103 ? -0.476 11.273 10.484 1 98.56 103 SER B CA 1
ATOM 2228 C C . SER B 1 103 ? -1.688 11.609 11.352 1 98.56 103 SER B C 1
ATOM 2230 O O . SER B 1 103 ? -1.545 12.188 12.43 1 98.56 103 SER B O 1
ATOM 2232 N N . LEU B 1 104 ? -2.818 11.281 10.867 1 97.62 104 LEU B N 1
ATOM 2233 C CA . LEU B 1 104 ? -4.074 11.5 11.57 1 97.62 104 LEU B CA 1
ATOM 2234 C C . LEU B 1 104 ? -4.887 10.211 11.648 1 97.62 104 LEU B C 1
ATOM 2236 O O . LEU B 1 104 ? -6.113 10.25 11.75 1 97.62 104 LEU B O 1
ATOM 2240 N N . ASN B 1 105 ? -4.219 9.062 11.609 1 97.94 105 ASN B N 1
ATOM 2241 C CA . ASN B 1 105 ? -4.895 7.77 11.625 1 97.94 105 ASN B CA 1
ATOM 2242 C C . ASN B 1 105 ? -5.742 7.602 12.883 1 97.94 105 ASN B C 1
ATOM 2244 O O . ASN B 1 105 ? -5.41 8.148 13.938 1 97.94 105 ASN B O 1
ATOM 2248 N N . ARG B 1 106 ? -6.73 6.785 12.805 1 97.56 106 ARG B N 1
ATOM 2249 C CA . ARG B 1 106 ? -7.508 6.293 13.938 1 97.56 106 ARG B CA 1
ATOM 2250 C C . ARG B 1 106 ? -8.062 7.449 14.766 1 97.56 106 ARG B C 1
ATOM 2252 O O . ARG B 1 106 ? -7.812 7.531 15.969 1 97.56 106 ARG B O 1
ATOM 2259 N N . ASN B 1 107 ? -8.758 8.273 14.164 1 96.12 107 ASN B N 1
ATOM 2260 C CA . ASN B 1 107 ? -9.586 9.312 14.758 1 96.12 107 ASN B CA 1
ATOM 2261 C C . ASN B 1 107 ? -11.023 9.242 14.258 1 96.12 107 ASN B C 1
ATOM 2263 O O . ASN B 1 107 ? -11.484 8.195 13.812 1 96.12 107 ASN B O 1
ATOM 2267 N N . SER B 1 108 ? -11.758 10.25 14.531 1 95.69 108 SER B N 1
ATOM 2268 C CA . SER B 1 108 ? -13.141 10.297 14.047 1 95.69 108 SER B CA 1
ATOM 2269 C C . SER B 1 108 ? -13.352 11.453 13.086 1 95.69 108 SER B C 1
ATOM 2271 O O . SER B 1 108 ? -14.328 12.195 13.203 1 95.69 108 SER B O 1
ATOM 2273 N N . LEU B 1 109 ? -12.367 11.609 12.164 1 96.69 109 LEU B N 1
ATOM 2274 C CA . LEU B 1 109 ? -12.422 12.703 11.195 1 96.69 109 LEU B CA 1
ATOM 2275 C C . LEU B 1 109 ? -13.336 12.352 10.031 1 96.69 109 LEU B C 1
ATOM 2277 O O . LEU B 1 109 ? -13.492 11.172 9.688 1 96.69 109 LEU B O 1
ATOM 2281 N N . HIS B 1 110 ? -13.953 13.367 9.539 1 96.94 110 HIS B N 1
ATOM 2282 C CA . HIS B 1 110 ? -14.875 13.125 8.438 1 96.94 110 HIS B CA 1
ATOM 2283 C C . HIS B 1 110 ? -14.805 14.242 7.398 1 96.94 110 HIS B C 1
ATOM 2285 O O . HIS B 1 110 ? -13.938 15.117 7.484 1 96.94 110 HIS B O 1
ATOM 2291 N N . GLY B 1 111 ? -15.641 14.148 6.336 1 96.81 111 GLY B N 1
ATOM 2292 C CA . GLY B 1 111 ? -15.609 15.102 5.246 1 96.81 111 GLY B CA 1
ATOM 2293 C C . GLY B 1 111 ? -14.742 14.656 4.082 1 96.81 111 GLY B C 1
ATOM 2294 O O . GLY B 1 111 ? -14.484 13.461 3.924 1 96.81 111 GLY B O 1
ATOM 2295 N N . PHE B 1 112 ? -14.359 15.617 3.215 1 96.56 112 PHE B N 1
ATOM 2296 C CA . PHE B 1 112 ? -13.625 15.328 1.991 1 96.56 112 PHE B CA 1
ATOM 2297 C C . PHE B 1 112 ? -12.188 15.828 2.088 1 96.56 112 PHE B C 1
ATOM 2299 O O . PHE B 1 112 ? -11.883 16.703 2.891 1 96.56 112 PHE B O 1
ATOM 2306 N N . ILE B 1 113 ? -11.336 15.164 1.326 1 96.38 113 ILE B N 1
ATOM 2307 C CA . ILE B 1 113 ? -10.023 15.742 1.103 1 96.38 113 ILE B CA 1
ATOM 2308 C C . ILE B 1 113 ? -10.102 16.797 -0.004 1 96.38 113 ILE B C 1
ATOM 2310 O O . ILE B 1 113 ? -10.32 16.453 -1.171 1 96.38 113 ILE B O 1
ATOM 2314 N N . SER B 1 114 ? -9.938 17.984 0.411 1 96.62 114 SER B N 1
ATOM 2315 C CA . SER B 1 114 ? -10.086 19.047 -0.571 1 96.62 114 SER B CA 1
ATOM 2316 C C . SER B 1 114 ? -8.867 19.141 -1.481 1 96.62 114 SER B C 1
ATOM 2318 O O . SER B 1 114 ? -7.801 18.609 -1.153 1 96.62 114 SER B O 1
ATOM 2320 N N . LYS B 1 115 ? -8.984 19.859 -2.592 1 95.44 115 LYS B N 1
ATOM 2321 C CA . LYS B 1 115 ? -7.914 20.047 -3.568 1 95.44 115 LYS B CA 1
ATOM 2322 C C . LYS B 1 115 ? -6.738 20.797 -2.957 1 95.44 115 LYS B C 1
ATOM 2324 O O . LYS B 1 115 ? -5.629 20.766 -3.492 1 95.44 115 LYS B O 1
ATOM 2329 N N . ASP B 1 116 ? -7.012 21.406 -1.806 1 97.31 116 ASP B N 1
ATOM 2330 C CA . ASP B 1 116 ? -5.977 22.203 -1.148 1 97.31 116 ASP B CA 1
ATOM 2331 C C . ASP B 1 116 ? -4.836 21.312 -0.66 1 97.31 116 ASP B C 1
ATOM 2333 O O . ASP B 1 116 ? -3.746 21.812 -0.355 1 97.31 116 ASP B O 1
ATOM 2337 N N . ILE B 1 117 ? -4.988 20.016 -0.608 1 96 117 ILE B N 1
ATOM 2338 C CA . ILE B 1 117 ? -3.93 19.078 -0.22 1 96 117 ILE B CA 1
ATOM 2339 C C . ILE B 1 117 ? -2.758 19.203 -1.191 1 96 117 ILE B C 1
ATOM 2341 O O . ILE B 1 117 ? -1.614 18.922 -0.833 1 96 117 ILE B O 1
ATOM 2345 N N . GLY B 1 118 ? -3.035 19.625 -2.381 1 94.31 118 GLY B N 1
ATOM 2346 C CA . GLY B 1 118 ? -2.014 19.812 -3.4 1 94.31 118 GLY B CA 1
ATOM 2347 C C . GLY B 1 118 ? -0.984 20.875 -3.025 1 94.31 118 GLY B C 1
ATOM 2348 O O . GLY B 1 118 ? 0.097 20.922 -3.615 1 94.31 118 GLY B O 1
ATOM 2349 N N . ALA B 1 119 ? -1.36 21.719 -2.088 1 96.69 119 ALA B N 1
ATOM 2350 C CA . ALA B 1 119 ? -0.451 22.781 -1.664 1 96.69 119 ALA B CA 1
ATOM 2351 C C . ALA B 1 119 ? 0.599 22.25 -0.692 1 96.69 119 ALA B C 1
ATOM 2353 O O . ALA B 1 119 ? 1.599 22.922 -0.422 1 96.69 119 ALA B O 1
ATOM 2354 N N . CYS B 1 120 ? 0.419 21 -0.157 1 97.06 120 CYS B N 1
ATOM 2355 C CA . CYS B 1 120 ? 1.407 20.359 0.706 1 97.06 120 CYS B CA 1
ATOM 2356 C C . CYS B 1 120 ? 2.498 19.688 -0.117 1 97.06 120 CYS B C 1
ATOM 2358 O O . CYS B 1 120 ? 2.695 18.469 -0.021 1 97.06 120 CYS B O 1
ATOM 2360 N N . LYS B 1 121 ? 3.242 20.469 -0.765 1 95.25 121 LYS B N 1
ATOM 2361 C CA . LYS B 1 121 ? 4.145 19.984 -1.806 1 95.25 121 LYS B CA 1
ATOM 2362 C C . LYS B 1 121 ? 5.293 19.172 -1.206 1 95.25 121 LYS B C 1
ATOM 2364 O O . LYS B 1 121 ? 5.867 18.312 -1.876 1 95.25 121 LYS B O 1
ATOM 2369 N N . SER B 1 122 ? 5.625 19.406 0.051 1 96.75 122 SER B N 1
ATOM 2370 C CA . SER B 1 122 ? 6.758 18.734 0.675 1 96.75 122 SER B CA 1
ATOM 2371 C C . SER B 1 122 ? 6.332 17.406 1.317 1 96.75 122 SER B C 1
ATOM 2373 O O . SER B 1 122 ? 7.172 16.656 1.8 1 96.75 122 SER B O 1
ATOM 2375 N N . LEU B 1 123 ? 5.066 17.109 1.264 1 96.94 123 LEU B N 1
ATOM 2376 C CA . LEU B 1 123 ? 4.539 15.93 1.937 1 96.94 123 LEU B CA 1
ATOM 2377 C C . LEU B 1 123 ? 5.148 14.664 1.357 1 96.94 123 LEU B C 1
ATOM 2379 O O . LEU B 1 123 ? 5.164 14.477 0.138 1 96.94 123 LEU B O 1
ATOM 2383 N N . THR B 1 124 ? 5.695 13.805 2.211 1 95.69 124 THR B N 1
ATOM 2384 C CA . THR B 1 124 ? 6.238 12.508 1.825 1 95.69 124 THR B CA 1
ATOM 2385 C C . THR B 1 124 ? 5.363 11.375 2.354 1 95.69 124 THR B C 1
ATOM 2387 O O . THR B 1 124 ? 5.32 10.289 1.767 1 95.69 124 THR B O 1
ATOM 2390 N N . HIS B 1 125 ? 4.703 11.633 3.49 1 97.31 125 HIS B N 1
ATOM 2391 C CA . HIS B 1 125 ? 3.84 10.664 4.152 1 97.31 125 HIS B CA 1
ATOM 2392 C C . HIS B 1 125 ? 2.482 11.273 4.484 1 97.31 125 HIS B C 1
ATOM 2394 O O . HIS B 1 125 ? 2.406 12.312 5.148 1 97.31 125 HIS B O 1
ATOM 2400 N N . LEU B 1 126 ? 1.465 10.68 4.035 1 97.25 126 LEU B N 1
ATOM 2401 C CA . LEU B 1 126 ? 0.104 11.07 4.387 1 97.25 126 LEU B CA 1
ATOM 2402 C C . LEU B 1 126 ? -0.682 9.883 4.926 1 97.25 126 LEU B C 1
ATOM 2404 O O . LEU B 1 126 ? -1.002 8.953 4.176 1 97.25 126 LEU B O 1
ATOM 2408 N N . TYR B 1 127 ? -0.998 9.859 6.188 1 98.38 127 TYR B N 1
ATOM 2409 C CA . TYR B 1 127 ? -1.702 8.766 6.852 1 98.38 127 TYR B CA 1
ATOM 2410 C C . TYR B 1 127 ? -3.059 9.234 7.371 1 98.38 127 TYR B C 1
ATOM 2412 O O . TYR B 1 127 ? -3.135 9.945 8.375 1 98.38 127 TYR B O 1
ATOM 2420 N N . LEU B 1 128 ? -4.082 8.812 6.754 1 98.38 128 LEU B N 1
ATOM 2421 C CA . LEU B 1 128 ? -5.426 9.25 7.109 1 98.38 128 LEU B CA 1
ATOM 2422 C C . LEU B 1 128 ? -6.34 8.047 7.348 1 98.38 128 LEU B C 1
ATOM 2424 O O . LEU B 1 128 ? -7.566 8.188 7.359 1 98.38 128 LEU B O 1
ATOM 2428 N N . SER B 1 129 ? -5.785 6.895 7.574 1 98.5 129 SER B N 1
ATOM 2429 C CA . SER B 1 129 ? -6.578 5.676 7.664 1 98.5 129 SER B CA 1
ATOM 2430 C C . SER B 1 129 ? -7.426 5.656 8.93 1 98.5 129 SER B C 1
ATOM 2432 O O . SER B 1 129 ? -7.121 6.359 9.898 1 98.5 129 SER B O 1
ATOM 2434 N N . GLU B 1 130 ? -8.453 4.797 8.898 1 98.38 130 GLU B N 1
ATOM 2435 C CA . GLU B 1 130 ? -9.297 4.539 10.062 1 98.38 130 GLU B CA 1
ATOM 2436 C C . GLU B 1 130 ? -9.938 5.824 10.578 1 98.38 130 GLU B C 1
ATOM 2438 O O . GLU B 1 130 ? -9.805 6.16 11.758 1 98.38 130 GLU B O 1
ATOM 2443 N N . ASN B 1 131 ? -10.586 6.492 9.711 1 98.44 131 ASN B N 1
ATOM 2444 C CA . ASN B 1 131 ? -11.453 7.641 9.969 1 98.44 131 ASN B CA 1
ATOM 2445 C C . ASN B 1 131 ? -12.805 7.488 9.281 1 98.44 131 ASN B C 1
ATOM 2447 O O . ASN B 1 131 ? -13.305 6.371 9.117 1 98.44 131 ASN B O 1
ATOM 2451 N N . ASN B 1 132 ? -13.453 8.562 8.992 1 98.19 132 ASN B N 1
ATOM 2452 C CA . ASN B 1 132 ? -14.742 8.531 8.328 1 98.19 132 ASN B CA 1
ATOM 2453 C C . ASN B 1 132 ? -14.773 9.461 7.113 1 98.19 132 ASN B C 1
ATOM 2455 O O . ASN B 1 132 ? -15.805 10.07 6.816 1 98.19 132 ASN B O 1
ATOM 2459 N N . PHE B 1 133 ? -13.609 9.602 6.457 1 98 133 PHE B N 1
ATOM 2460 C CA . PHE B 1 133 ? -13.547 10.445 5.27 1 98 133 PHE B CA 1
ATOM 2461 C C . PHE B 1 133 ? -14.43 9.883 4.16 1 98 133 PHE B C 1
ATOM 2463 O O . PHE B 1 133 ? -14.602 8.664 4.055 1 98 133 PHE B O 1
ATOM 2470 N N . SER B 1 134 ? -14.969 10.789 3.357 1 97.25 134 SER B N 1
ATOM 2471 C CA . SER B 1 134 ? -15.844 10.391 2.26 1 97.25 134 SER B CA 1
ATOM 2472 C C . SER B 1 134 ? -15.523 11.164 0.986 1 97.25 134 SER B C 1
ATOM 2474 O O . SER B 1 134 ? -14.594 11.977 0.967 1 97.25 134 SER B O 1
ATOM 2476 N N . GLY B 1 135 ? -16.25 10.82 -0.091 1 95 135 GLY B N 1
ATOM 2477 C CA . GLY B 1 135 ? -16.031 11.5 -1.359 1 95 135 GLY B CA 1
ATOM 2478 C C . GLY B 1 135 ? -14.867 10.93 -2.15 1 95 135 GLY B C 1
ATOM 2479 O O . GLY B 1 135 ? -14.359 9.859 -1.832 1 95 135 GLY B O 1
ATOM 2480 N N . ASP B 1 136 ? -14.453 11.609 -3.197 1 91.69 136 ASP B N 1
ATOM 2481 C CA . ASP B 1 136 ? -13.359 11.188 -4.07 1 91.69 136 ASP B CA 1
ATOM 2482 C C . ASP B 1 136 ? -12.016 11.68 -3.549 1 91.69 136 ASP B C 1
ATOM 2484 O O . ASP B 1 136 ? -11.938 12.711 -2.877 1 91.69 136 ASP B O 1
ATOM 2488 N N . LEU B 1 137 ? -10.992 10.898 -3.91 1 91.5 137 LEU B N 1
ATOM 2489 C CA . LEU B 1 137 ? -9.664 11.469 -3.752 1 91.5 137 LEU B CA 1
ATOM 2490 C C . LEU B 1 137 ? -9.398 12.523 -4.824 1 91.5 137 LEU B C 1
ATOM 2492 O O . LEU B 1 137 ? -9.617 12.281 -6.012 1 91.5 137 LEU B O 1
ATOM 2496 N N . PRO B 1 138 ? -8.953 13.625 -4.344 1 90.94 138 PRO B N 1
ATOM 2497 C CA . PRO B 1 138 ? -8.773 14.688 -5.336 1 90.94 138 PRO B CA 1
ATOM 2498 C C . PRO B 1 138 ? -7.582 14.43 -6.258 1 90.94 138 PRO B C 1
ATOM 2500 O O . PRO B 1 138 ? -6.57 13.875 -5.828 1 90.94 138 PRO B O 1
ATOM 2503 N N . SER B 1 139 ? -7.617 14.945 -7.48 1 86.88 139 SER B N 1
ATOM 2504 C CA . SER B 1 139 ? -6.562 14.773 -8.477 1 86.88 139 SER B CA 1
ATOM 2505 C C . SER B 1 139 ? -5.281 15.484 -8.055 1 86.88 139 SER B C 1
ATOM 2507 O O . SER B 1 139 ? -4.191 15.117 -8.508 1 86.88 139 SER B O 1
ATOM 2509 N N . SER B 1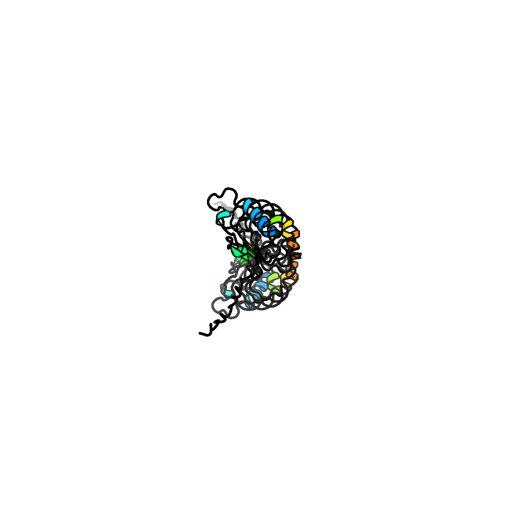 140 ? -5.457 16.438 -7.145 1 90.62 140 SER B N 1
ATOM 2510 C CA . SER B 1 140 ? -4.293 17.203 -6.699 1 90.62 140 SER B CA 1
ATOM 2511 C C . SER B 1 140 ? -3.326 16.328 -5.914 1 90.62 140 SER B C 1
ATOM 2513 O O . SER B 1 140 ? -2.156 16.672 -5.746 1 90.62 140 SER B O 1
ATOM 2515 N N . LEU B 1 141 ? -3.789 15.195 -5.422 1 89.12 141 LEU B N 1
ATOM 2516 C CA . LEU B 1 141 ? -2.889 14.25 -4.773 1 89.12 141 LEU B CA 1
ATOM 2517 C C . LEU B 1 141 ? -1.819 13.758 -5.746 1 89.12 141 LEU B C 1
ATOM 2519 O O . LEU B 1 141 ? -0.674 13.531 -5.352 1 89.12 141 LEU B O 1
ATOM 2523 N N . GLY B 1 142 ? -2.248 13.656 -6.977 1 82.44 142 GLY B N 1
ATOM 2524 C CA . GLY B 1 142 ? -1.341 13.203 -8.016 1 82.44 142 GLY B CA 1
ATOM 2525 C C . GLY B 1 142 ? -0.214 14.18 -8.297 1 82.44 142 GLY B C 1
ATOM 2526 O O . GLY B 1 142 ? 0.811 13.805 -8.867 1 82.44 142 GLY B O 1
ATOM 2527 N N . GLY B 1 143 ? -0.383 15.406 -7.852 1 82.56 143 GLY B N 1
ATOM 2528 C CA . GLY B 1 143 ? 0.625 16.438 -8.07 1 82.56 143 GLY B CA 1
ATOM 2529 C C . GLY B 1 143 ? 1.653 16.5 -6.957 1 82.56 143 GLY B C 1
ATOM 2530 O O . GLY B 1 143 ? 2.611 17.281 -7.043 1 82.56 143 GLY B O 1
ATOM 2531 N N . LEU B 1 144 ? 1.444 15.695 -5.969 1 89.81 144 LEU B N 1
ATOM 2532 C CA . LEU B 1 144 ? 2.406 15.68 -4.871 1 89.81 144 LEU B CA 1
ATOM 2533 C C . LEU B 1 144 ? 3.607 14.805 -5.215 1 89.81 144 LEU B C 1
ATOM 2535 O O . LEU B 1 144 ? 3.615 13.609 -4.91 1 89.81 144 LEU B O 1
ATOM 2539 N N . GLU B 1 145 ? 4.637 15.398 -5.676 1 85.56 145 GLU B N 1
ATOM 2540 C CA . GLU B 1 145 ? 5.781 14.719 -6.273 1 85.56 145 GLU B CA 1
ATOM 2541 C C . GLU B 1 145 ? 6.602 13.992 -5.215 1 85.56 145 GLU B C 1
ATOM 2543 O O . GLU B 1 145 ? 7.312 13.031 -5.52 1 85.56 145 GLU B O 1
ATOM 2548 N N . ASN B 1 146 ? 6.477 14.461 -3.979 1 90.38 146 ASN B N 1
ATOM 2549 C CA . ASN B 1 146 ? 7.309 13.891 -2.928 1 90.38 146 ASN B CA 1
ATOM 2550 C C . ASN B 1 146 ? 6.547 12.852 -2.109 1 90.38 146 ASN B C 1
ATOM 2552 O O . ASN B 1 146 ? 7.109 12.219 -1.213 1 90.38 146 ASN B O 1
ATOM 2556 N N . LEU B 1 147 ? 5.332 12.625 -2.459 1 91.5 147 LEU B N 1
ATOM 2557 C CA . LEU B 1 147 ? 4.512 11.727 -1.661 1 91.5 147 LEU B CA 1
ATOM 2558 C C . LEU B 1 147 ? 4.863 10.273 -1.949 1 91.5 147 LEU B C 1
ATOM 2560 O O . LEU B 1 147 ? 4.664 9.789 -3.066 1 91.5 147 LEU B O 1
ATOM 2564 N N . HIS B 1 148 ? 5.367 9.578 -0.895 1 90.25 148 HIS B N 1
ATOM 2565 C CA . HIS B 1 148 ? 5.812 8.195 -1.041 1 90.25 148 HIS B CA 1
ATOM 2566 C C . HIS B 1 148 ? 4.879 7.234 -0.313 1 90.25 148 HIS B C 1
ATOM 2568 O O . HIS B 1 148 ? 4.773 6.062 -0.683 1 90.25 148 HIS B O 1
ATOM 2574 N N . TRP B 1 149 ? 4.246 7.719 0.717 1 92.88 149 TRP B N 1
ATOM 2575 C CA . TRP B 1 149 ? 3.352 6.902 1.534 1 92.88 149 TRP B CA 1
ATOM 2576 C C . TRP B 1 149 ? 1.961 7.527 1.607 1 92.88 149 TRP B C 1
ATOM 2578 O O . TRP B 1 149 ? 1.792 8.617 2.15 1 92.88 149 TRP B O 1
ATOM 2588 N N . LEU B 1 150 ? 0.987 6.836 1.05 1 93.62 150 LEU B N 1
ATOM 2589 C CA . LEU B 1 150 ? -0.401 7.285 1.09 1 93.62 150 LEU B CA 1
ATOM 2590 C C . LEU B 1 150 ? -1.299 6.215 1.7 1 93.62 150 LEU B C 1
ATOM 2592 O O . LEU B 1 150 ? -1.614 5.215 1.049 1 93.62 150 LEU B O 1
ATOM 2596 N N . HIS B 1 151 ? -1.686 6.414 2.914 1 96.56 151 HIS B N 1
ATOM 2597 C CA . HIS B 1 151 ? -2.555 5.465 3.6 1 96.56 151 HIS B CA 1
ATOM 2598 C C . HIS B 1 151 ? -3.922 6.078 3.887 1 96.56 151 HIS B C 1
ATOM 2600 O O . HIS B 1 151 ? -4.039 6.973 4.727 1 96.56 151 HIS B O 1
ATOM 2606 N N . VAL B 1 152 ? -4.945 5.605 3.205 1 96.44 152 VAL B N 1
ATOM 2607 C CA . VAL B 1 152 ? -6.293 6.148 3.336 1 96.44 152 VAL B CA 1
ATOM 2608 C C . VAL B 1 152 ? -7.289 5.016 3.555 1 96.44 152 VAL B C 1
ATOM 2610 O O . VAL B 1 152 ? -8.477 5.156 3.254 1 96.44 152 VAL B O 1
ATOM 2613 N N . ALA B 1 153 ? -6.805 3.941 4.086 1 96.75 153 ALA B N 1
ATOM 2614 C CA . ALA B 1 153 ? -7.633 2.75 4.262 1 96.75 153 ALA B CA 1
ATOM 2615 C C . ALA B 1 153 ? -8.68 2.965 5.352 1 96.75 153 ALA B C 1
ATOM 2617 O O . ALA B 1 153 ? -8.516 3.83 6.215 1 96.75 153 ALA B O 1
ATOM 2618 N N . ASN B 1 154 ? -9.742 2.129 5.305 1 97.94 154 ASN B N 1
ATOM 2619 C CA . ASN B 1 154 ? -10.766 2.102 6.34 1 97.94 154 ASN B CA 1
ATOM 2620 C C . ASN B 1 154 ? -11.422 3.469 6.52 1 97.94 154 ASN B C 1
ATOM 2622 O O . ASN B 1 154 ? -11.445 4.012 7.629 1 97.94 154 ASN B O 1
ATOM 2626 N N . ASN B 1 155 ? -11.906 4.004 5.449 1 98.31 155 ASN B N 1
ATOM 2627 C CA . ASN B 1 155 ? -12.742 5.199 5.355 1 98.31 155 ASN B CA 1
ATOM 2628 C C . ASN B 1 155 ? -13.984 4.949 4.516 1 98.31 155 ASN B C 1
ATOM 2630 O O . ASN B 1 155 ? -14.5 3.828 4.473 1 98.31 155 ASN B O 1
ATOM 2634 N N . LYS B 1 156 ? -14.578 5.977 4.043 1 97.75 156 LYS B N 1
ATOM 2635 C CA . LYS B 1 156 ? -15.773 5.859 3.215 1 97.75 156 LYS B CA 1
ATOM 2636 C C . LYS B 1 156 ? -15.578 6.543 1.864 1 97.75 156 LYS B C 1
ATOM 2638 O O . LYS B 1 156 ? -16.531 7.094 1.298 1 97.75 156 LYS B O 1
ATOM 2643 N N . PHE B 1 157 ? -14.352 6.562 1.413 1 94.5 157 PHE B N 1
ATOM 2644 C CA . PHE B 1 157 ? -14.07 7.195 0.13 1 94.5 157 PHE B CA 1
ATOM 2645 C C . PHE B 1 157 ? -14.82 6.488 -0.997 1 94.5 157 PHE B C 1
ATOM 2647 O O . PHE B 1 157 ? -15 5.27 -0.958 1 94.5 157 PHE B O 1
ATOM 2654 N N . THR B 1 158 ? -15.266 7.23 -1.926 1 91.75 158 THR B N 1
ATOM 2655 C CA . THR B 1 158 ? -15.969 6.73 -3.105 1 91.75 158 THR B CA 1
ATOM 2656 C C . THR B 1 158 ? -15.25 7.16 -4.383 1 91.75 158 THR B C 1
ATOM 2658 O O . THR B 1 158 ? -14.156 7.727 -4.324 1 91.75 158 THR B O 1
ATOM 2661 N N . GLY B 1 159 ? -15.859 6.832 -5.492 1 86.62 159 GLY B N 1
ATOM 2662 C CA . GLY B 1 159 ? -15.281 7.227 -6.766 1 86.62 159 GLY B CA 1
ATOM 2663 C C . GLY B 1 159 ? -14.109 6.359 -7.191 1 86.62 159 GLY B C 1
ATOM 2664 O O . GLY B 1 159 ? -13.984 5.215 -6.746 1 86.62 159 GLY B O 1
ATOM 2665 N N . GLU B 1 160 ? -13.352 6.848 -8.148 1 78.12 160 GLU B N 1
ATOM 2666 C CA . GLU B 1 160 ? -12.211 6.098 -8.664 1 78.12 160 GLU B CA 1
ATOM 2667 C C . GLU B 1 160 ? -10.93 6.457 -7.918 1 78.12 160 GLU B C 1
ATOM 2669 O O . GLU B 1 160 ? -10.789 7.582 -7.434 1 78.12 160 GLU B O 1
ATOM 2674 N N . LEU B 1 161 ? -10.18 5.402 -7.715 1 76.81 161 LEU B N 1
ATOM 2675 C CA . LEU B 1 161 ? -8.836 5.754 -7.254 1 76.81 161 LEU B CA 1
ATOM 2676 C C . LEU B 1 161 ? -8.117 6.613 -8.289 1 76.81 161 LEU B C 1
ATOM 2678 O O . LEU B 1 161 ? -8.172 6.328 -9.484 1 76.81 161 LEU B O 1
ATOM 2682 N N . PRO B 1 162 ? -7.734 7.75 -7.746 1 64.62 162 PRO B N 1
ATOM 2683 C CA . PRO B 1 162 ? -7.031 8.578 -8.727 1 64.62 162 PRO B CA 1
ATOM 2684 C C . PRO B 1 162 ? -5.871 7.848 -9.398 1 64.62 162 PRO B C 1
ATOM 2686 O O . PRO B 1 162 ? -5.305 6.918 -8.812 1 64.62 162 PRO B O 1
ATOM 2689 N N . ASN B 1 163 ? -5.84 8.031 -10.68 1 60.38 163 ASN B N 1
ATOM 2690 C CA . ASN B 1 163 ? -4.68 7.496 -11.383 1 60.38 163 ASN B CA 1
ATOM 2691 C C . ASN B 1 163 ? -3.379 7.84 -10.664 1 60.38 163 ASN B C 1
ATOM 2693 O O . ASN B 1 163 ? -2.941 8.992 -10.672 1 60.38 163 ASN B O 1
ATOM 2697 N N . MET B 1 164 ? -3.068 7.008 -9.727 1 57.97 164 MET B N 1
ATOM 2698 C CA . MET B 1 164 ? -1.87 7.234 -8.922 1 57.97 164 MET B CA 1
ATOM 2699 C C . MET B 1 164 ? -0.641 7.387 -9.812 1 57.97 164 MET B C 1
ATOM 2701 O O . MET B 1 164 ? 0.479 7.512 -9.312 1 57.97 164 MET B O 1
ATOM 2705 N N . VAL B 1 165 ? -0.924 7.305 -11.227 1 51.44 165 VAL B N 1
ATOM 2706 C CA . VAL B 1 165 ? 0.071 7.551 -12.266 1 51.44 165 VAL B CA 1
ATOM 2707 C C . VAL B 1 165 ? 0.875 8.805 -11.922 1 51.44 165 VAL B C 1
ATOM 2709 O O . VAL B 1 165 ? 2.08 8.867 -12.18 1 51.44 165 VAL B O 1
ATOM 2712 N N . HIS B 1 166 ? 0.139 9.594 -11.242 1 53.03 166 HIS B N 1
ATOM 2713 C CA . HIS B 1 166 ? 0.838 10.875 -11.195 1 53.03 166 HIS B CA 1
ATOM 2714 C C . HIS B 1 166 ? 1.479 11.109 -9.828 1 53.03 166 HIS B C 1
ATOM 2716 O O . HIS B 1 166 ? 1.885 12.227 -9.508 1 53.03 166 HIS B O 1
ATOM 2722 N N . VAL B 1 167 ? 1.379 10.078 -8.977 1 64.56 167 VAL B N 1
ATOM 2723 C CA . VAL B 1 167 ? 2.193 10.242 -7.777 1 64.56 167 VAL B CA 1
ATOM 2724 C C . VAL B 1 167 ? 3.5 9.469 -7.93 1 64.56 167 VAL B C 1
ATOM 2726 O O . VAL B 1 167 ? 3.613 8.336 -7.465 1 64.56 167 VAL B O 1
ATOM 2729 N N . PRO B 1 168 ? 4.336 10.156 -8.742 1 64.94 168 PRO B N 1
ATOM 2730 C CA . PRO B 1 168 ? 5.605 9.469 -8.984 1 64.94 168 PRO B CA 1
ATOM 2731 C C . PRO B 1 168 ? 6.312 9.055 -7.695 1 64.94 168 PRO B C 1
ATOM 2733 O O . PRO B 1 168 ? 6.258 9.781 -6.699 1 64.94 168 PRO B O 1
ATOM 2736 N N . GLY B 1 169 ? 6.582 7.785 -7.543 1 74.94 169 GLY B N 1
ATOM 2737 C CA . GLY B 1 169 ? 7.461 7.348 -6.473 1 74.94 169 GLY B CA 1
ATOM 2738 C C . GLY B 1 169 ? 6.719 6.695 -5.32 1 74.94 169 GLY B C 1
ATOM 2739 O O . GLY B 1 169 ? 7.289 6.496 -4.246 1 74.94 169 GLY B O 1
ATOM 2740 N N . LEU B 1 170 ? 5.461 6.477 -5.465 1 84.12 170 LEU B N 1
ATOM 2741 C CA . LEU B 1 170 ? 4.727 5.836 -4.379 1 84.12 170 LEU B CA 1
ATOM 2742 C C . LEU B 1 170 ? 5.367 4.504 -4.004 1 84.12 170 LEU B C 1
ATOM 2744 O O . LEU B 1 170 ? 5.617 3.664 -4.871 1 84.12 170 LEU B O 1
ATOM 2748 N N . ILE B 1 171 ? 5.633 4.395 -2.748 1 87.94 171 ILE B N 1
ATOM 2749 C CA . ILE B 1 171 ? 6.246 3.193 -2.193 1 87.94 171 ILE B CA 1
ATOM 2750 C C . ILE B 1 171 ? 5.191 2.357 -1.477 1 87.94 171 ILE B C 1
ATOM 2752 O O . ILE B 1 171 ? 5.254 1.125 -1.486 1 87.94 171 ILE B O 1
ATOM 2756 N N . SER B 1 172 ? 4.219 3.066 -0.931 1 91.44 172 SER B N 1
ATOM 2757 C CA . SER B 1 172 ? 3.162 2.381 -0.191 1 91.44 172 SER B CA 1
ATOM 2758 C C . SER B 1 172 ? 1.819 3.08 -0.37 1 91.44 172 SER B C 1
ATOM 2760 O O . SER B 1 172 ? 1.724 4.301 -0.222 1 91.44 172 SER B O 1
ATOM 2762 N N . LEU B 1 173 ? 0.897 2.285 -0.823 1 91 173 LEU B N 1
ATOM 2763 C CA . LEU B 1 173 ? -0.497 2.705 -0.917 1 91 173 LEU B CA 1
ATOM 2764 C C . LEU B 1 173 ? -1.41 1.733 -0.179 1 91 173 LEU B C 1
ATOM 2766 O O . LEU B 1 173 ? -1.402 0.533 -0.461 1 91 173 LEU B O 1
ATOM 2770 N N . LEU B 1 174 ? -2.096 2.209 0.778 1 93.75 174 LEU B N 1
ATOM 2771 C CA . LEU B 1 174 ? -3.15 1.45 1.441 1 93.75 174 LEU B CA 1
ATOM 2772 C C . LEU B 1 174 ? -4.496 2.148 1.294 1 93.75 174 LEU B C 1
ATOM 2774 O O . LEU B 1 174 ? -4.699 3.24 1.831 1 93.75 174 LEU B O 1
ATOM 2778 N N . ALA B 1 175 ? -5.395 1.567 0.552 1 93.19 175 ALA B N 1
ATOM 2779 C CA . ALA B 1 175 ? -6.68 2.195 0.26 1 93.19 175 ALA B CA 1
ATOM 2780 C C . ALA B 1 175 ? -7.828 1.209 0.45 1 93.19 175 ALA B C 1
ATOM 2782 O O . ALA B 1 175 ? -8.953 1.462 0.009 1 93.19 175 ALA B O 1
ATOM 2783 N N . GLU B 1 176 ? -7.543 0.188 1.159 1 92.69 176 GLU B N 1
ATOM 2784 C CA . GLU B 1 176 ? -8.539 -0.869 1.317 1 92.69 176 GLU B CA 1
ATOM 2785 C C . GLU B 1 176 ? -9.688 -0.414 2.211 1 92.69 176 GLU B C 1
ATOM 2787 O O . GLU B 1 176 ? -9.57 0.584 2.924 1 92.69 176 GLU B O 1
ATOM 2792 N N . ASN B 1 177 ? -10.766 -1.163 2.113 1 94.56 177 ASN B N 1
ATOM 2793 C CA . ASN B 1 177 ? -11.938 -0.936 2.953 1 94.56 177 ASN B CA 1
ATOM 2794 C C . ASN B 1 177 ? -12.492 0.474 2.771 1 94.56 177 ASN B C 1
ATOM 2796 O O . ASN B 1 177 ? -12.711 1.192 3.75 1 94.56 177 ASN B O 1
ATOM 2800 N N . ASN B 1 178 ? -12.586 0.882 1.609 1 94.62 178 ASN B N 1
ATOM 2801 C CA . ASN B 1 178 ? -13.328 2.031 1.101 1 94.62 178 ASN B CA 1
ATOM 2802 C C . ASN B 1 178 ? -14.375 1.614 0.077 1 94.62 178 ASN B C 1
ATOM 2804 O O . ASN B 1 178 ? -14.672 0.426 -0.07 1 94.62 178 ASN B O 1
ATOM 2808 N N . LYS B 1 179 ? -15.125 2.529 -0.466 1 92.19 179 LYS B N 1
ATOM 2809 C CA . LYS B 1 179 ? -16.156 2.221 -1.448 1 92.19 179 LYS B CA 1
ATOM 2810 C C . LYS B 1 179 ? -15.758 2.688 -2.842 1 92.19 179 LYS B C 1
ATOM 2812 O O . LYS B 1 179 ? -16.578 3.246 -3.578 1 92.19 179 LYS B O 1
ATOM 2817 N N . PHE B 1 180 ? -14.438 2.531 -3.164 1 85.44 180 PHE B N 1
ATOM 2818 C CA . PHE B 1 180 ? -13.945 2.955 -4.469 1 85.44 180 PHE B CA 1
ATOM 2819 C C . PHE B 1 180 ? -14.602 2.154 -5.586 1 85.44 180 PHE B C 1
ATOM 2821 O O . PHE B 1 180 ? -14.938 0.981 -5.402 1 85.44 180 PHE B O 1
ATOM 2828 N N . SER B 1 181 ? -14.875 2.756 -6.66 1 75.69 181 SER B N 1
ATOM 2829 C CA . SER B 1 181 ? -15.391 2.07 -7.84 1 75.69 181 SER B CA 1
ATOM 2830 C C . SER B 1 181 ? -14.266 1.478 -8.672 1 75.69 181 SER B C 1
ATOM 2832 O O . SER B 1 181 ? -13.32 2.184 -9.047 1 75.69 181 SER B O 1
ATOM 2834 N N . VAL B 1 182 ? -13.711 0.299 -8.289 1 62.88 182 VAL B N 1
ATOM 2835 C CA . VAL B 1 182 ? -12.586 -0.29 -9.016 1 62.88 182 VAL B CA 1
ATOM 2836 C C . VAL B 1 182 ? -13.062 -0.846 -10.352 1 62.88 182 VAL B C 1
ATOM 2838 O O . VAL B 1 182 ? -14.211 -1.28 -10.477 1 62.88 182 VAL B O 1
#